Protein AF-A0A6J8DDU9-F1 (afdb_monomer)

Secondary structure (DSSP, 8-state):
---SSHHHHTTTT------HHHHHHHHHHHHHHHHTTT---------------------PPPTT--HHHHHHHHHHHHHHHHHHHH----HHHHHHHHHHHHHHHHHHHHHHHHHHHHHHHHHHHHHHHSHHHHHHHHH-------SS-HHHHHHHHHHHHHHHHHHHTT--S--------------TT-TTTTTSGGG--

Structure (mmCIF, N/CA/C/O backbone):
data_AF-A0A6J8DDU9-F1
#
_entry.id   AF-A0A6J8DDU9-F1
#
loop_
_atom_site.group_PDB
_atom_site.id
_atom_site.type_symbol
_atom_site.label_atom_id
_atom_site.label_alt_id
_atom_site.label_comp_id
_atom_site.label_asym_id
_atom_site.label_entity_id
_atom_site.label_seq_id
_atom_site.pdbx_PDB_ins_code
_atom_site.Cartn_x
_atom_site.Cartn_y
_atom_site.Cartn_z
_atom_site.occupancy
_atom_site.B_iso_or_equiv
_atom_site.auth_seq_id
_atom_site.auth_comp_id
_atom_site.auth_asym_id
_atom_site.auth_atom_id
_atom_site.pdbx_PDB_model_num
ATOM 1 N N . MET A 1 1 ? 31.553 -51.179 -54.139 1.00 45.41 1 MET A N 1
ATOM 2 C CA . MET A 1 1 ? 31.275 -50.217 -53.051 1.00 45.41 1 MET A CA 1
ATOM 3 C C . MET A 1 1 ? 31.971 -48.891 -53.343 1.00 45.41 1 MET A C 1
ATOM 5 O O . MET A 1 1 ? 32.923 -48.540 -52.671 1.00 45.41 1 MET A O 1
ATOM 9 N N . SER A 1 2 ? 31.485 -48.168 -54.345 1.00 45.25 2 SER A N 1
ATOM 10 C CA . SER A 1 2 ? 31.812 -46.767 -54.640 1.00 45.25 2 SER A CA 1
ATOM 11 C C . SER A 1 2 ? 30.601 -46.248 -55.397 1.00 45.25 2 SER A C 1
ATOM 13 O O . SER A 1 2 ? 30.147 -46.997 -56.255 1.00 45.25 2 SER A O 1
ATOM 15 N N . ASN A 1 3 ? 30.026 -45.108 -54.991 1.00 47.09 3 ASN A N 1
ATOM 16 C CA . ASN A 1 3 ? 29.097 -44.251 -55.770 1.00 47.09 3 ASN A CA 1
ATOM 17 C C . ASN A 1 3 ? 28.358 -43.192 -54.914 1.00 47.09 3 ASN A C 1
ATOM 19 O O . ASN A 1 3 ? 27.433 -42.562 -55.409 1.00 47.09 3 ASN A O 1
ATOM 23 N N . ASN A 1 4 ? 28.724 -42.962 -53.644 1.00 51.84 4 ASN A N 1
ATOM 24 C CA . ASN A 1 4 ? 28.001 -41.998 -52.791 1.00 51.84 4 ASN A CA 1
ATOM 25 C C . ASN A 1 4 ? 28.747 -40.688 -52.484 1.00 51.84 4 ASN A C 1
ATOM 27 O O . ASN A 1 4 ? 28.194 -39.844 -51.790 1.00 51.84 4 ASN A O 1
ATOM 31 N N . ILE A 1 5 ? 29.974 -40.498 -52.981 1.00 49.53 5 ILE A N 1
ATOM 32 C CA . ILE A 1 5 ? 30.755 -39.274 -52.712 1.00 49.53 5 ILE A CA 1
ATOM 33 C C . ILE A 1 5 ? 30.666 -38.286 -53.884 1.00 49.53 5 ILE A C 1
ATOM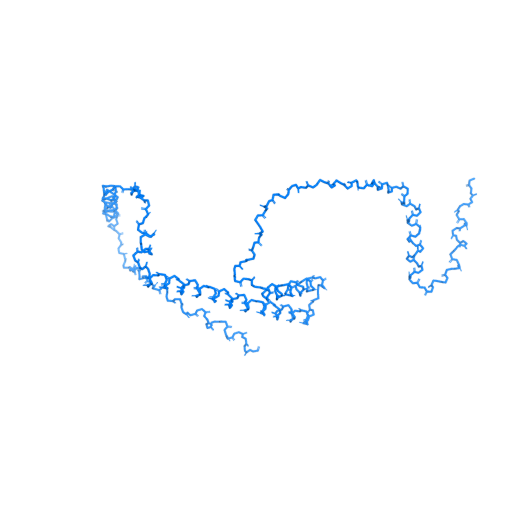 35 O O . ILE A 1 5 ? 30.536 -37.086 -53.661 1.00 49.53 5 ILE A O 1
ATOM 39 N N . ASP A 1 6 ? 30.601 -38.774 -55.124 1.00 48.19 6 ASP A N 1
ATOM 40 C CA . ASP A 1 6 ? 30.579 -37.904 -56.312 1.00 48.19 6 ASP A CA 1
ATOM 41 C C . ASP A 1 6 ? 29.258 -37.128 -56.472 1.00 48.19 6 ASP A C 1
ATOM 43 O O . ASP A 1 6 ? 29.209 -36.092 -57.132 1.00 48.19 6 ASP A O 1
ATOM 47 N N . ASN A 1 7 ? 28.196 -37.567 -55.790 1.00 50.25 7 ASN A N 1
ATOM 48 C CA . ASN A 1 7 ? 26.884 -36.921 -55.828 1.00 50.25 7 ASN A CA 1
ATOM 49 C C . ASN A 1 7 ? 26.761 -35.714 -54.871 1.00 50.25 7 ASN A C 1
ATOM 51 O O . ASN A 1 7 ? 25.815 -34.939 -54.979 1.00 50.25 7 ASN A O 1
ATOM 55 N N . LEU A 1 8 ? 27.710 -35.529 -53.940 1.00 46.34 8 LEU A N 1
ATOM 56 C CA . LEU A 1 8 ? 27.729 -34.372 -53.031 1.00 46.34 8 LEU A CA 1
ATOM 57 C C . LEU A 1 8 ? 28.394 -33.144 -53.665 1.00 46.34 8 LEU A C 1
ATOM 59 O O . LEU A 1 8 ? 27.959 -32.021 -53.422 1.00 46.34 8 LEU A O 1
ATOM 63 N N . ASN A 1 9 ? 29.395 -33.346 -54.524 1.00 48.41 9 ASN A N 1
ATOM 64 C CA . ASN A 1 9 ? 30.070 -32.241 -55.208 1.00 48.41 9 ASN A CA 1
ATOM 65 C C . ASN A 1 9 ? 29.249 -31.691 -56.387 1.00 48.41 9 ASN A C 1
ATOM 67 O O . ASN A 1 9 ? 29.315 -30.499 -56.662 1.00 48.41 9 ASN A O 1
ATOM 71 N N . SER A 1 10 ? 28.407 -32.516 -57.025 1.00 46.91 10 SER A N 1
ATOM 72 C CA . SER A 1 10 ? 27.543 -32.085 -58.139 1.00 46.91 10 SER A CA 1
ATOM 73 C C . SER A 1 10 ? 26.341 -31.225 -57.715 1.00 46.91 10 SER A C 1
ATOM 75 O O . SER A 1 10 ? 25.711 -30.605 -58.570 1.00 46.91 10 SER A O 1
ATOM 77 N N . LEU A 1 11 ? 25.995 -31.186 -56.425 1.00 48.66 11 LEU A N 1
ATOM 78 C CA . LEU A 1 11 ? 24.869 -30.400 -55.899 1.00 48.66 11 LEU A CA 1
ATOM 79 C C . LEU A 1 11 ? 25.290 -29.027 -55.357 1.00 48.66 11 LEU A C 1
ATOM 81 O O . LEU A 1 11 ? 24.431 -28.208 -55.036 1.00 48.66 11 LEU A O 1
ATOM 85 N N . ASN A 1 12 ? 26.597 -28.765 -55.276 1.00 49.22 12 ASN A N 1
ATOM 86 C CA . ASN A 1 12 ? 27.133 -27.549 -54.670 1.00 49.22 12 ASN A CA 1
ATOM 87 C C . ASN A 1 12 ? 27.273 -26.372 -55.658 1.00 49.22 12 ASN A C 1
ATOM 89 O O . ASN A 1 12 ? 27.560 -25.259 -55.234 1.00 49.22 12 ASN A O 1
ATOM 93 N N . GLU A 1 13 ? 27.046 -26.583 -56.961 1.00 51.66 13 GLU A N 1
ATOM 94 C CA . GLU A 1 13 ? 27.213 -25.531 -57.983 1.00 51.66 13 GLU A CA 1
ATOM 95 C C . GLU A 1 13 ? 25.919 -24.821 -58.419 1.00 51.66 13 GLU A C 1
ATOM 97 O O . GLU A 1 13 ? 25.984 -23.922 -59.248 1.00 51.66 13 GLU A O 1
ATOM 102 N N . ASN A 1 14 ? 24.743 -25.138 -57.860 1.00 54.28 14 ASN A N 1
ATOM 103 C CA . ASN A 1 14 ? 23.475 -24.529 -58.312 1.00 54.28 14 ASN A CA 1
ATOM 104 C C . ASN A 1 14 ? 22.565 -23.994 -57.200 1.00 54.28 14 ASN A C 1
ATOM 106 O O . ASN A 1 14 ? 21.343 -23.970 -57.347 1.00 54.28 14 ASN A O 1
ATOM 110 N N . LEU A 1 15 ? 23.128 -23.524 -56.089 1.00 49.72 15 LEU A N 1
ATOM 111 C CA . LEU A 1 15 ? 22.332 -22.894 -55.037 1.00 49.72 15 LEU A CA 1
ATOM 112 C C . LEU A 1 15 ? 22.522 -21.376 -55.034 1.00 49.72 15 LEU A C 1
ATOM 114 O O . LEU A 1 15 ? 23.246 -20.809 -54.219 1.00 49.72 15 LEU A O 1
ATOM 118 N N . ASN A 1 16 ? 21.820 -20.716 -55.958 1.00 56.22 16 ASN A N 1
ATOM 119 C CA . ASN A 1 16 ? 21.529 -19.291 -55.850 1.00 56.22 16 ASN A CA 1
ATOM 120 C C . ASN A 1 16 ? 20.503 -19.097 -54.715 1.00 56.22 16 ASN A C 1
ATOM 122 O O . ASN A 1 16 ? 19.294 -19.191 -54.925 1.00 56.22 16 ASN A O 1
ATOM 126 N N . PHE A 1 17 ? 20.981 -18.927 -53.481 1.00 53.12 17 PHE A N 1
ATOM 127 C CA . PHE A 1 17 ? 20.126 -18.714 -52.312 1.00 53.12 17 PHE A CA 1
ATOM 128 C C . PHE A 1 17 ? 19.732 -17.239 -52.196 1.00 53.12 17 PHE A C 1
ATOM 130 O O . PHE A 1 17 ? 20.419 -16.445 -51.561 1.00 53.12 17 PHE A O 1
ATOM 137 N N . GLU A 1 18 ? 18.593 -16.876 -52.782 1.00 58.91 18 GLU A N 1
ATOM 138 C CA . GLU A 1 18 ? 18.078 -15.498 -52.749 1.00 58.91 18 GLU A CA 1
ATOM 139 C C . GLU A 1 18 ? 17.294 -15.130 -51.472 1.00 58.91 18 GLU A C 1
ATOM 141 O O . GLU A 1 18 ? 16.867 -13.987 -51.333 1.00 58.91 18 GLU A O 1
ATOM 146 N N . SER A 1 19 ? 17.115 -16.031 -50.494 1.00 65.69 19 SER A N 1
ATOM 147 C CA . SER A 1 19 ? 16.548 -15.648 -49.188 1.00 65.69 19 SER A CA 1
ATOM 148 C C . SER A 1 19 ? 16.845 -16.647 -48.065 1.00 65.69 19 SER A C 1
ATOM 150 O O . SER A 1 19 ? 16.747 -17.864 -48.250 1.00 65.69 19 SER A O 1
ATOM 152 N N . GLN A 1 20 ? 17.124 -16.109 -46.871 1.00 63.44 20 GLN A N 1
ATOM 153 C CA . GLN A 1 20 ? 17.285 -16.829 -45.601 1.00 63.44 20 GLN A CA 1
ATOM 154 C C . GLN A 1 20 ? 16.088 -17.751 -45.294 1.00 63.44 20 GLN A C 1
ATOM 156 O O . GLN A 1 20 ? 16.271 -18.856 -44.788 1.00 63.44 20 GLN A O 1
ATOM 161 N N . ASP A 1 21 ? 14.877 -17.352 -45.694 1.00 68.94 21 ASP A N 1
ATOM 162 C CA . ASP A 1 21 ? 13.652 -18.138 -45.490 1.00 68.94 21 ASP A CA 1
ATOM 163 C C . ASP A 1 21 ? 13.675 -19.472 -46.256 1.00 68.94 21 ASP A C 1
ATOM 165 O O . ASP A 1 21 ? 13.084 -20.468 -45.829 1.00 68.94 21 ASP A O 1
ATOM 169 N N . CYS A 1 22 ? 14.373 -19.515 -47.395 1.00 65.00 22 CYS A N 1
ATOM 170 C CA . CYS A 1 22 ? 14.495 -20.724 -48.201 1.00 65.00 22 CYS A CA 1
ATOM 171 C C . CYS A 1 22 ? 15.483 -21.717 -47.569 1.00 65.00 22 CYS A C 1
ATOM 173 O O . CYS A 1 22 ? 15.254 -22.931 -47.603 1.00 65.00 22 CYS A O 1
ATOM 175 N N . LEU A 1 23 ? 16.546 -21.207 -46.936 1.00 70.81 23 LEU A N 1
ATOM 176 C CA . LEU A 1 23 ? 17.486 -22.010 -46.152 1.00 70.81 23 LEU A CA 1
ATOM 177 C C . LEU A 1 23 ? 16.802 -22.606 -44.920 1.00 70.81 23 LEU A C 1
ATOM 179 O O . LEU A 1 23 ? 16.881 -23.815 -44.709 1.00 70.81 23 LEU A O 1
ATOM 183 N N . ASP A 1 24 ? 16.059 -21.797 -44.165 1.00 72.00 24 ASP A N 1
ATOM 184 C CA . ASP A 1 24 ? 15.372 -22.248 -42.951 1.00 72.00 24 ASP A CA 1
ATOM 185 C C . ASP A 1 24 ? 14.329 -23.331 -43.252 1.00 72.00 24 ASP A C 1
ATOM 187 O O . ASP A 1 24 ? 14.221 -24.325 -42.525 1.00 72.00 24 ASP A O 1
ATOM 191 N N . LYS A 1 25 ? 13.606 -23.199 -44.370 1.00 75.12 25 LYS A N 1
ATOM 192 C CA . LYS A 1 25 ? 12.640 -24.207 -44.816 1.00 75.12 25 LYS A CA 1
ATOM 193 C C . LYS A 1 25 ? 13.316 -25.523 -45.206 1.00 75.12 25 LYS A C 1
ATOM 195 O O . LYS A 1 25 ? 12.880 -26.586 -44.767 1.00 75.12 25 LYS A O 1
ATOM 200 N N . THR A 1 26 ? 14.416 -25.452 -45.951 1.00 73.62 26 THR A N 1
ATOM 201 C CA . THR A 1 26 ? 15.166 -26.638 -46.397 1.00 73.62 26 THR A CA 1
ATOM 202 C C . THR A 1 26 ? 15.799 -27.374 -45.213 1.00 73.62 26 THR A C 1
ATOM 204 O O . THR A 1 26 ? 15.715 -28.598 -45.109 1.00 73.62 26 THR A O 1
ATOM 207 N N . VAL A 1 27 ? 16.371 -26.630 -44.262 1.00 76.00 27 VAL A N 1
ATOM 208 C CA . VAL A 1 27 ? 16.935 -27.189 -43.027 1.00 76.00 27 VAL A CA 1
ATOM 209 C C . VAL A 1 27 ? 15.835 -27.807 -42.157 1.00 76.00 27 VAL A C 1
ATOM 211 O O . VAL A 1 27 ? 16.027 -28.893 -41.610 1.00 76.00 27 VAL A O 1
ATOM 214 N N . SER A 1 28 ? 14.663 -27.173 -42.058 1.00 75.62 28 SER A N 1
ATOM 215 C CA . SER A 1 28 ? 13.526 -27.705 -41.297 1.00 75.62 28 SER A CA 1
ATOM 216 C C . SER A 1 28 ? 12.979 -29.007 -41.890 1.00 75.62 28 SER A C 1
ATOM 218 O O . SER A 1 28 ? 12.708 -29.957 -41.153 1.00 75.62 28 SER A O 1
ATOM 220 N N . GLU A 1 29 ? 12.862 -29.093 -43.216 1.00 76.38 29 GLU A N 1
ATOM 221 C CA . GLU A 1 29 ? 12.412 -30.302 -43.914 1.00 76.38 29 GLU A CA 1
ATOM 222 C C . GLU A 1 29 ? 13.428 -31.448 -43.778 1.00 76.38 29 GLU A C 1
ATOM 224 O O . GLU A 1 29 ? 13.042 -32.579 -43.470 1.00 76.38 29 GLU A O 1
ATOM 229 N N . PHE A 1 30 ? 14.726 -31.150 -43.888 1.00 76.75 30 PHE A N 1
ATOM 230 C CA . PHE A 1 30 ? 15.802 -32.122 -43.680 1.00 76.75 30 PHE A CA 1
ATOM 231 C C . PHE A 1 30 ? 15.827 -32.665 -42.245 1.00 76.75 30 PHE A C 1
ATOM 233 O O . PHE A 1 30 ? 15.862 -33.880 -42.026 1.00 76.75 30 PHE A O 1
ATOM 240 N N . LEU A 1 31 ? 15.743 -31.778 -41.249 1.00 74.75 31 LEU A N 1
ATOM 241 C CA . LEU A 1 31 ? 15.705 -32.176 -39.843 1.00 74.75 31 LEU A CA 1
ATOM 242 C C . LEU A 1 31 ? 14.432 -32.959 -39.513 1.00 74.75 31 LEU A C 1
ATOM 244 O O . LEU A 1 31 ? 14.510 -33.948 -38.791 1.00 74.75 31 LEU A O 1
ATOM 248 N N . ASN A 1 32 ? 13.275 -32.599 -40.073 1.00 74.81 32 ASN A N 1
ATOM 249 C CA . ASN A 1 32 ? 12.054 -33.383 -39.889 1.00 74.81 32 ASN A CA 1
ATOM 250 C C . ASN A 1 32 ? 12.167 -34.777 -40.516 1.00 74.81 32 ASN A C 1
ATOM 252 O O . ASN A 1 32 ? 11.757 -35.747 -39.885 1.00 74.81 32 ASN A O 1
ATOM 256 N N . GLY A 1 33 ? 12.769 -34.914 -41.700 1.00 72.50 33 GLY A N 1
ATOM 257 C CA . GLY A 1 33 ? 12.985 -36.219 -42.332 1.00 72.50 33 GLY A CA 1
ATOM 258 C C . GLY A 1 33 ? 13.895 -37.146 -41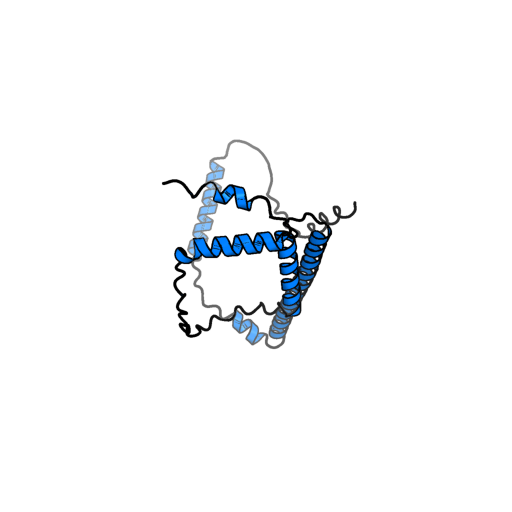.518 1.00 72.50 33 GLY A C 1
ATOM 259 O O . GLY A 1 33 ? 13.627 -38.342 -41.410 1.00 72.50 33 GLY A O 1
ATOM 260 N N . ILE A 1 34 ? 14.939 -36.590 -40.894 1.00 71.38 34 ILE A N 1
ATOM 261 C CA . ILE A 1 34 ? 15.922 -37.366 -40.124 1.00 71.38 34 ILE A CA 1
ATOM 262 C C . ILE A 1 34 ? 15.456 -37.623 -38.695 1.00 71.38 34 ILE A C 1
ATOM 264 O O . ILE A 1 34 ? 15.661 -38.715 -38.175 1.00 71.38 34 ILE A O 1
ATOM 268 N N . VAL A 1 35 ? 14.849 -36.635 -38.039 1.00 67.62 35 VAL A N 1
ATOM 269 C CA . VAL A 1 35 ? 14.606 -36.652 -36.589 1.00 67.62 35 VAL A CA 1
ATOM 270 C C . VAL A 1 35 ? 13.206 -37.179 -36.242 1.00 67.62 35 VAL A C 1
ATOM 272 O O . VAL A 1 35 ? 13.031 -37.787 -35.183 1.00 67.62 35 VAL A O 1
ATOM 275 N N . SER A 1 36 ? 12.220 -37.035 -37.138 1.00 65.88 36 SER A N 1
ATOM 276 C CA . SER A 1 36 ? 10.836 -37.503 -36.924 1.00 65.88 36 SER A CA 1
ATOM 277 C C . SER A 1 36 ? 10.717 -38.991 -36.536 1.00 65.88 36 SER A C 1
ATOM 279 O O . SER A 1 36 ? 9.988 -39.292 -35.587 1.00 65.88 36 SER A O 1
ATOM 281 N N . PRO A 1 37 ? 11.477 -39.938 -37.131 1.00 66.50 37 PRO A N 1
ATOM 282 C CA . PRO A 1 37 ? 11.416 -41.351 -36.738 1.00 66.50 37 PRO A CA 1
ATOM 283 C C . PRO A 1 37 ? 11.899 -41.629 -35.304 1.00 66.50 37 PRO A C 1
ATOM 285 O O . PRO A 1 37 ? 11.486 -42.618 -34.690 1.00 66.50 37 PRO A O 1
ATOM 288 N N . TYR A 1 38 ? 12.762 -40.765 -34.758 1.00 63.59 38 TYR A N 1
ATOM 289 C CA . TYR A 1 38 ? 13.365 -40.921 -33.428 1.00 63.59 38 TYR A CA 1
ATOM 290 C C . TYR A 1 38 ? 12.591 -40.175 -32.334 1.00 63.59 38 TYR A C 1
ATOM 292 O O . TYR A 1 38 ? 12.688 -40.521 -31.155 1.00 63.59 38 TYR A O 1
ATOM 300 N N . LEU A 1 39 ? 11.753 -39.204 -32.706 1.00 60.19 39 LEU A N 1
ATOM 301 C CA . LEU A 1 39 ? 10.854 -38.499 -31.798 1.00 60.19 39 LEU A CA 1
ATOM 302 C C . LEU A 1 39 ? 9.490 -39.197 -31.738 1.00 60.19 39 LEU A C 1
ATOM 304 O O . LEU A 1 39 ? 8.474 -38.671 -32.186 1.00 60.19 39 LEU A O 1
ATOM 308 N N . LYS A 1 40 ? 9.430 -40.376 -31.106 1.00 61.28 40 LYS A N 1
ATOM 309 C CA . LYS A 1 40 ? 8.149 -40.955 -30.662 1.00 61.28 40 LYS A CA 1
ATOM 310 C C . LYS A 1 40 ? 7.573 -40.111 -29.521 1.00 61.28 40 LYS A C 1
ATOM 312 O O . LYS A 1 40 ? 7.638 -40.491 -28.350 1.00 61.28 40 LYS A O 1
ATOM 317 N N . VAL A 1 41 ? 6.995 -38.957 -29.847 1.00 62.28 41 VAL A N 1
ATOM 318 C CA . VAL A 1 41 ? 6.193 -38.179 -28.902 1.00 62.28 41 VAL A CA 1
ATOM 319 C C . VAL A 1 41 ? 4.930 -38.987 -28.626 1.00 62.28 41 VAL A C 1
ATOM 321 O O . VAL A 1 41 ? 4.014 -39.044 -29.444 1.00 62.28 41 VAL A O 1
ATOM 324 N N . LYS A 1 42 ? 4.882 -39.668 -27.477 1.00 58.81 42 LYS A N 1
ATOM 325 C CA . LYS A 1 42 ? 3.652 -40.328 -27.030 1.00 58.81 42 LYS A CA 1
ATOM 326 C C . LYS A 1 42 ? 2.566 -39.254 -26.883 1.00 58.81 42 LYS A C 1
ATOM 328 O O . LYS A 1 42 ? 2.818 -38.259 -26.195 1.00 58.81 42 LYS A O 1
ATOM 333 N N . PRO A 1 43 ? 1.373 -39.426 -27.478 1.00 57.06 43 PRO A N 1
ATOM 334 C CA . PRO A 1 43 ? 0.290 -38.475 -27.293 1.00 57.06 43 PRO A CA 1
ATOM 335 C C . PRO A 1 43 ? -0.039 -38.390 -25.801 1.00 57.06 43 PRO A C 1
ATOM 337 O O . PRO A 1 43 ? -0.295 -39.393 -25.130 1.00 57.06 43 PRO A O 1
ATOM 340 N N . LYS A 1 44 ? 0.036 -37.174 -25.263 1.00 53.47 44 LYS A N 1
ATOM 341 C CA . LYS A 1 44 ? -0.241 -36.885 -23.859 1.00 53.47 44 LYS A CA 1
ATOM 342 C C . LYS A 1 44 ? -1.739 -37.075 -23.640 1.00 53.47 44 LYS A C 1
ATOM 344 O O . LYS A 1 44 ? -2.531 -36.209 -23.996 1.00 53.47 44 LYS A O 1
ATOM 349 N N . VAL A 1 45 ? -2.126 -38.223 -23.089 1.00 49.78 45 VAL A N 1
ATOM 350 C CA . VAL A 1 45 ? -3.519 -38.502 -22.726 1.00 49.78 45 VAL A CA 1
ATOM 351 C C . VAL A 1 45 ? -3.962 -37.422 -21.740 1.00 49.78 45 VAL A C 1
ATOM 353 O O . VAL A 1 45 ? -3.404 -37.293 -20.649 1.00 49.78 45 VAL A O 1
ATOM 356 N N . SER A 1 46 ? -4.926 -36.596 -22.136 1.00 52.19 46 SER A N 1
ATOM 357 C CA . SER A 1 46 ? -5.481 -35.551 -21.286 1.00 52.19 46 SER A CA 1
ATOM 358 C C . SER A 1 46 ? -6.253 -36.196 -20.136 1.00 52.19 46 SER A C 1
ATOM 360 O O . SER A 1 46 ? -7.430 -36.526 -20.269 1.00 52.19 46 SER A O 1
ATOM 362 N N . THR A 1 47 ? -5.619 -36.372 -18.978 1.00 48.50 47 THR A N 1
ATOM 363 C CA . THR A 1 47 ? -6.342 -36.653 -17.735 1.00 48.50 47 THR A CA 1
ATOM 364 C C . THR A 1 47 ? -7.088 -35.397 -17.299 1.00 48.50 47 THR A C 1
ATOM 366 O O . THR A 1 47 ? -6.632 -34.650 -16.434 1.00 48.50 47 THR A O 1
ATOM 369 N N . SER A 1 48 ? -8.266 -35.182 -17.884 1.00 50.19 48 SER A N 1
ATOM 370 C CA . SER A 1 48 ? -9.322 -34.367 -17.290 1.00 50.19 48 SER A CA 1
ATOM 371 C C . SER A 1 48 ? -9.855 -35.109 -16.064 1.00 50.19 48 SER A C 1
ATOM 373 O O . SER A 1 48 ? -10.903 -35.747 -16.080 1.00 50.19 48 SER A O 1
ATOM 375 N N . ARG A 1 49 ? -9.087 -35.084 -14.972 1.00 49.66 49 ARG A N 1
ATOM 376 C CA . ARG A 1 49 ? -9.673 -35.279 -13.650 1.00 49.66 49 ARG A CA 1
ATOM 377 C C . ARG A 1 49 ? -10.233 -33.922 -13.269 1.00 49.66 49 ARG A C 1
ATOM 379 O O . ARG A 1 49 ? -9.463 -33.030 -12.915 1.00 49.66 49 ARG A O 1
ATOM 386 N N . ARG A 1 50 ? -11.558 -33.768 -13.372 1.00 53.25 50 ARG A N 1
ATOM 387 C CA . ARG A 1 50 ? -12.291 -32.701 -12.683 1.00 53.25 50 ARG A CA 1
ATOM 388 C C . ARG A 1 50 ? -11.907 -32.806 -11.211 1.00 53.25 50 ARG A C 1
ATOM 390 O O . ARG A 1 50 ? -12.416 -33.662 -10.491 1.00 53.25 50 ARG A O 1
ATOM 397 N N . LYS A 1 51 ? -10.928 -32.006 -10.784 1.00 52.56 51 LYS A N 1
ATOM 398 C CA . LYS A 1 51 ? -10.705 -31.760 -9.367 1.00 52.56 51 LYS A CA 1
ATOM 399 C C . LYS A 1 51 ? -12.016 -31.147 -8.913 1.00 52.56 51 LYS A C 1
ATOM 401 O O . LYS A 1 51 ? -12.370 -30.084 -9.403 1.00 52.56 51 LYS A O 1
ATOM 406 N N . GLN A 1 52 ? -12.761 -31.863 -8.075 1.00 50.12 52 GLN A N 1
ATOM 407 C CA . GLN A 1 52 ? -13.815 -31.231 -7.301 1.00 50.12 52 GLN A CA 1
ATOM 408 C C . GLN A 1 52 ? -13.203 -29.966 -6.718 1.00 50.12 52 GLN A C 1
ATOM 410 O O . GLN A 1 52 ? -12.126 -30.039 -6.111 1.00 50.12 52 GLN A O 1
ATOM 415 N N . ASP A 1 53 ? -13.836 -28.835 -7.008 1.00 44.16 53 ASP A N 1
ATOM 416 C CA . ASP A 1 53 ? -13.461 -27.543 -6.475 1.00 44.16 53 ASP A CA 1
ATOM 417 C C . ASP A 1 53 ? -13.440 -27.681 -4.956 1.00 44.16 53 ASP A C 1
ATOM 419 O O . ASP A 1 53 ? -14.452 -27.579 -4.265 1.00 44.16 53 ASP A O 1
ATOM 423 N N . ARG A 1 54 ? -12.251 -27.929 -4.400 1.00 49.59 54 ARG A N 1
ATOM 424 C CA . ARG A 1 54 ? -11.960 -27.384 -3.088 1.00 49.59 54 ARG A CA 1
ATOM 425 C C . ARG A 1 54 ? -12.217 -25.906 -3.298 1.00 49.59 54 ARG A C 1
ATOM 427 O O . ARG A 1 54 ? -11.545 -25.306 -4.135 1.00 49.59 54 ARG A O 1
ATOM 434 N N . ILE A 1 55 ? -13.211 -25.361 -2.605 1.00 51.31 55 ILE A N 1
ATOM 435 C CA . ILE A 1 55 ? -13.358 -23.922 -2.433 1.00 51.31 55 ILE A CA 1
ATOM 436 C C . ILE A 1 55 ? -12.064 -23.497 -1.739 1.00 51.31 55 ILE A C 1
ATOM 438 O O . ILE A 1 55 ? -11.947 -23.503 -0.518 1.00 51.31 55 ILE A O 1
ATOM 442 N N . ILE A 1 56 ? -11.026 -23.273 -2.541 1.00 48.84 56 ILE A N 1
ATOM 443 C CA . ILE A 1 56 ? -9.869 -22.493 -2.163 1.00 48.84 56 ILE A CA 1
ATOM 444 C C . ILE A 1 56 ? -10.518 -21.141 -1.912 1.00 48.84 56 ILE A C 1
ATOM 446 O O . ILE A 1 56 ? -11.110 -20.616 -2.859 1.00 48.84 56 ILE A O 1
ATOM 450 N N . PRO A 1 57 ? -10.510 -20.617 -0.671 1.00 44.94 57 PRO A N 1
ATOM 451 C CA . PRO A 1 57 ? -10.942 -19.253 -0.442 1.00 44.94 57 PRO A CA 1
ATOM 452 C C . PRO A 1 57 ? -10.195 -18.443 -1.482 1.00 44.94 57 PRO A C 1
ATOM 454 O O . PRO A 1 57 ? -8.959 -18.508 -1.531 1.00 44.94 57 PRO A O 1
ATOM 457 N N . THR A 1 58 ? -10.938 -17.817 -2.393 1.00 50.19 58 THR A N 1
ATOM 458 C CA . THR A 1 58 ? -10.370 -16.895 -3.359 1.00 50.19 58 THR A CA 1
ATOM 459 C C . THR A 1 58 ? -9.369 -16.069 -2.578 1.00 50.19 58 THR A C 1
ATOM 461 O O . THR A 1 58 ? -9.661 -15.637 -1.461 1.00 50.19 58 THR A O 1
ATOM 464 N N . ILE A 1 59 ? -8.148 -15.950 -3.097 1.00 63.25 59 ILE A N 1
ATOM 465 C CA . ILE A 1 59 ? -7.206 -14.952 -2.609 1.00 63.25 59 ILE A CA 1
ATOM 466 C C . ILE A 1 59 ? -7.910 -13.632 -2.910 1.00 63.25 59 ILE A C 1
ATOM 468 O O . ILE A 1 59 ? -7.769 -13.074 -3.99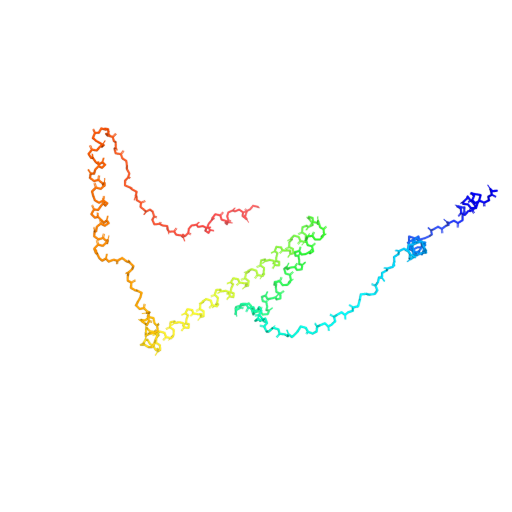4 1.00 63.25 59 ILE A O 1
ATOM 472 N N . GLU A 1 60 ? -8.822 -13.243 -2.025 1.00 77.19 60 GLU A N 1
ATOM 473 C CA . GLU A 1 60 ? -9.596 -12.038 -2.160 1.00 77.19 60 GLU A CA 1
ATOM 474 C C . GLU A 1 60 ? -8.569 -10.937 -2.024 1.00 77.19 60 GLU A C 1
ATOM 476 O O . GLU A 1 60 ? -7.785 -10.881 -1.064 1.00 77.19 60 GLU A O 1
ATOM 481 N N . ASP A 1 61 ? -8.505 -10.121 -3.071 1.00 78.38 61 ASP A N 1
ATOM 482 C CA . ASP A 1 61 ? -7.687 -8.931 -3.056 1.00 78.38 61 ASP A CA 1
ATOM 483 C C . ASP A 1 61 ? -8.008 -8.157 -1.772 1.00 78.38 61 ASP A C 1
ATOM 485 O O . ASP A 1 61 ? -9.139 -8.149 -1.275 1.00 78.38 61 ASP A O 1
ATOM 489 N N . LYS A 1 62 ? -6.983 -7.535 -1.183 1.00 87.12 62 LYS A N 1
ATOM 490 C CA . LYS A 1 62 ? -7.171 -6.790 0.065 1.00 87.12 62 LYS A CA 1
ATOM 491 C C . LYS A 1 62 ? -8.320 -5.786 -0.120 1.00 87.12 62 LYS A C 1
ATOM 493 O O . LYS A 1 62 ? -8.413 -5.208 -1.197 1.00 87.12 62 LYS A O 1
ATOM 498 N N . PRO A 1 63 ? -9.118 -5.472 0.915 1.00 87.25 63 PRO A N 1
ATOM 499 C CA . PRO A 1 63 ? -10.316 -4.634 0.759 1.00 87.25 63 PRO A CA 1
ATOM 500 C C . PRO A 1 63 ? -10.062 -3.241 0.155 1.00 87.25 63 PRO A C 1
ATOM 502 O O . PRO A 1 63 ? -10.958 -2.614 -0.395 1.00 87.25 63 PRO A O 1
ATOM 505 N N . TRP A 1 64 ? -8.830 -2.740 0.264 1.00 90.06 64 TRP A N 1
ATOM 506 C CA . TRP A 1 64 ? -8.391 -1.464 -0.302 1.00 90.06 64 TRP A CA 1
ATOM 507 C C . TRP A 1 64 ? -7.783 -1.578 -1.709 1.00 90.06 64 TRP A C 1
ATOM 509 O O . TRP A 1 64 ? -7.457 -0.562 -2.319 1.00 90.06 64 TRP A O 1
ATOM 519 N N . PHE A 1 65 ? -7.585 -2.788 -2.228 1.00 92.88 65 PHE A N 1
ATOM 520 C CA . PHE A 1 65 ? -6.953 -3.065 -3.515 1.00 92.88 65 PHE A CA 1
ATOM 521 C C . PHE A 1 65 ? -8.008 -3.129 -4.624 1.00 92.88 65 PHE A C 1
ATOM 523 O O . PHE A 1 65 ? -8.445 -4.192 -5.049 1.00 92.88 65 PHE A O 1
ATOM 530 N N . ASN A 1 66 ? -8.439 -1.951 -5.067 1.00 92.19 66 ASN A N 1
ATOM 531 C CA . ASN A 1 66 ? -9.465 -1.807 -6.096 1.00 92.19 66 ASN A CA 1
ATOM 532 C C . ASN A 1 66 ? -8.951 -2.101 -7.522 1.00 92.19 66 ASN A C 1
ATOM 534 O O . ASN A 1 66 ? -7.746 -2.228 -7.765 1.00 92.19 66 ASN A O 1
ATOM 538 N N . ASP A 1 67 ? -9.876 -2.140 -8.484 1.00 93.50 67 ASP A N 1
ATOM 539 C CA . ASP A 1 67 ? -9.579 -2.434 -9.893 1.00 93.50 67 ASP A CA 1
ATOM 540 C C . ASP A 1 67 ? -8.560 -1.475 -10.515 1.00 93.50 67 ASP A C 1
ATOM 542 O O . ASP A 1 67 ? -7.706 -1.889 -11.299 1.00 93.50 67 ASP A O 1
ATOM 546 N N . GLU A 1 68 ? -8.583 -0.200 -10.127 1.00 94.50 68 GLU A N 1
ATOM 547 C CA . GLU A 1 68 ? -7.613 0.790 -10.599 1.00 94.50 68 GLU A CA 1
ATOM 548 C C . GLU A 1 68 ? -6.199 0.494 -10.066 1.00 94.50 68 GLU A C 1
ATOM 550 O O . GLU A 1 68 ? -5.218 0.563 -10.813 1.00 94.50 68 GLU A O 1
ATOM 555 N N . CYS A 1 69 ? -6.070 0.083 -8.799 1.00 94.12 69 CYS A N 1
ATOM 556 C CA . CYS A 1 69 ? -4.800 -0.366 -8.227 1.00 94.12 69 CYS A CA 1
ATOM 557 C C . CYS A 1 69 ? -4.290 -1.625 -8.937 1.00 94.12 69 CYS A C 1
ATOM 559 O O . CYS A 1 69 ? -3.117 -1.697 -9.314 1.00 94.12 69 CYS A O 1
ATOM 561 N N . LYS A 1 70 ? -5.192 -2.570 -9.224 1.00 94.12 70 LYS A N 1
ATOM 562 C CA . LYS A 1 70 ? -4.907 -3.793 -9.982 1.00 94.12 70 LYS A CA 1
ATOM 563 C C . LYS A 1 70 ? -4.448 -3.493 -11.407 1.00 94.12 70 LYS A C 1
ATOM 565 O O . LYS A 1 70 ? -3.475 -4.085 -11.879 1.00 94.12 70 LYS A O 1
ATOM 570 N N . ARG A 1 71 ? -5.092 -2.542 -12.089 1.00 96.25 71 ARG A N 1
ATOM 571 C CA . ARG A 1 71 ? -4.717 -2.083 -13.433 1.00 96.25 71 ARG A CA 1
ATOM 572 C C . ARG A 1 71 ? -3.309 -1.488 -13.445 1.00 96.25 71 ARG A C 1
ATOM 574 O O . ARG A 1 71 ? -2.487 -1.887 -14.270 1.00 96.25 71 ARG A O 1
ATOM 581 N N . ARG A 1 72 ? -2.997 -0.586 -12.505 1.00 95.81 72 ARG A N 1
ATOM 582 C CA . ARG A 1 72 ? -1.655 0.016 -12.387 1.00 95.81 72 ARG A CA 1
ATOM 583 C C . ARG A 1 72 ? -0.588 -1.004 -12.007 1.00 95.81 72 ARG A C 1
ATOM 585 O O . ARG A 1 72 ? 0.512 -0.951 -12.550 1.00 95.81 72 ARG A O 1
ATOM 592 N N . TYR A 1 73 ? -0.919 -1.957 -11.139 1.00 95.88 73 TYR A N 1
ATOM 593 C CA . TYR A 1 73 ? -0.026 -3.058 -10.794 1.00 95.88 73 TYR A CA 1
ATOM 594 C C . TYR A 1 73 ? 0.315 -3.912 -12.022 1.00 95.88 73 TYR A C 1
ATOM 596 O O . TYR A 1 73 ? 1.491 -4.123 -12.310 1.00 95.88 73 TYR A O 1
ATOM 604 N N . LYS A 1 74 ? -0.688 -4.328 -12.809 1.00 95.31 74 LYS A N 1
ATOM 605 C CA . LYS A 1 74 ? -0.470 -5.075 -14.062 1.00 95.31 74 LYS A CA 1
ATOM 606 C C . LYS A 1 74 ? 0.408 -4.303 -15.049 1.00 95.31 74 LYS A C 1
ATOM 608 O O . LYS A 1 74 ? 1.292 -4.892 -15.668 1.00 95.31 74 LYS A O 1
ATOM 613 N N . HIS A 1 75 ? 0.190 -2.995 -15.182 1.00 96.69 75 HIS A N 1
ATOM 614 C CA . HIS A 1 75 ? 1.014 -2.147 -16.042 1.00 96.69 75 HIS A CA 1
ATOM 615 C C . HIS A 1 75 ? 2.475 -2.095 -15.571 1.00 96.69 75 HIS A C 1
ATOM 617 O O . HIS A 1 75 ? 3.378 -2.335 -16.367 1.00 96.69 75 HIS A O 1
ATOM 623 N N . TYR A 1 76 ? 2.706 -1.889 -14.271 1.00 97.38 76 TYR A N 1
ATOM 624 C CA . TYR A 1 76 ? 4.040 -1.952 -13.672 1.00 97.38 76 TYR A CA 1
ATOM 625 C C . TYR A 1 76 ? 4.738 -3.295 -13.941 1.00 97.38 76 TYR A C 1
ATOM 627 O O . TYR A 1 76 ? 5.881 -3.304 -14.392 1.00 97.38 76 TYR A O 1
ATOM 635 N N . ILE A 1 77 ? 4.049 -4.423 -13.731 1.00 97.00 77 ILE A N 1
ATOM 636 C CA . ILE A 1 77 ? 4.606 -5.758 -14.001 1.00 97.00 77 ILE A CA 1
ATOM 637 C C . ILE A 1 77 ? 4.967 -5.924 -15.481 1.00 97.00 77 ILE A C 1
ATOM 639 O O . ILE A 1 77 ? 6.022 -6.467 -15.797 1.00 97.00 77 ILE A O 1
ATOM 643 N N . ARG A 1 78 ? 4.145 -5.408 -16.403 1.00 95.19 78 ARG A N 1
ATOM 644 C CA . ARG A 1 78 ? 4.467 -5.424 -17.836 1.00 95.19 78 ARG A CA 1
ATOM 645 C C . ARG A 1 78 ? 5.744 -4.636 -18.137 1.00 95.19 78 ARG A C 1
ATOM 647 O O . ARG A 1 78 ? 6.608 -5.155 -18.837 1.00 95.19 78 ARG A O 1
ATOM 654 N N . CYS A 1 79 ? 5.885 -3.424 -17.600 1.00 92.56 79 CYS A N 1
ATOM 655 C CA . CYS A 1 79 ? 7.099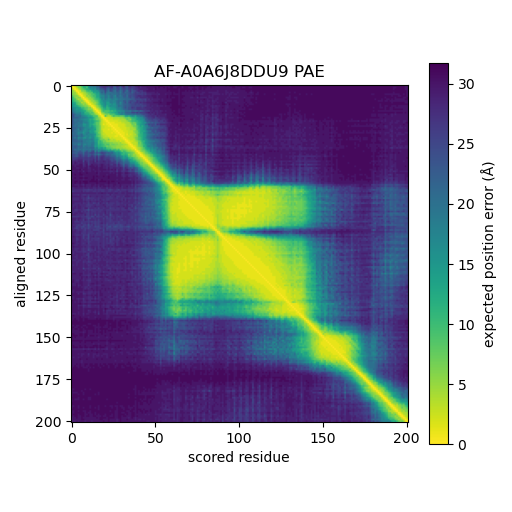 -2.619 -17.767 1.00 92.56 79 CYS A CA 1
ATOM 656 C C . CYS A 1 79 ? 8.334 -3.311 -17.174 1.00 92.56 79 CYS A C 1
ATOM 658 O O . CYS A 1 79 ? 9.394 -3.287 -17.792 1.00 92.56 79 CYS A O 1
ATOM 660 N N . LEU A 1 80 ? 8.188 -3.972 -16.021 1.00 94.25 80 LEU A N 1
ATOM 661 C CA . LEU A 1 80 ? 9.261 -4.743 -15.391 1.00 94.25 80 LEU A CA 1
ATOM 662 C C . LEU A 1 80 ? 9.707 -5.911 -16.274 1.00 94.25 80 LEU A C 1
ATOM 664 O O . LEU A 1 80 ? 10.901 -6.115 -16.467 1.00 94.25 80 LEU A O 1
ATOM 668 N N . ASN A 1 81 ? 8.757 -6.643 -16.853 1.00 92.75 81 ASN A N 1
ATOM 669 C CA . ASN A 1 81 ? 9.065 -7.748 -17.756 1.00 92.75 81 ASN A CA 1
ATOM 670 C C . ASN A 1 81 ? 9.790 -7.262 -19.015 1.00 92.75 81 ASN A C 1
ATOM 672 O O . ASN A 1 81 ? 10.760 -7.888 -19.423 1.00 92.75 81 ASN A O 1
ATOM 676 N N . VAL A 1 82 ? 9.367 -6.136 -19.600 1.00 90.50 82 VAL A N 1
ATOM 677 C CA . VAL A 1 82 ? 10.050 -5.532 -20.759 1.00 90.50 82 VAL A CA 1
ATOM 678 C C . VAL A 1 82 ? 11.477 -5.114 -20.402 1.00 90.50 82 VAL A C 1
ATOM 680 O O . VAL A 1 82 ? 12.408 -5.431 -21.139 1.00 90.50 82 VAL A O 1
ATOM 683 N N . PHE A 1 83 ? 11.667 -4.453 -19.259 1.00 90.44 83 PHE A N 1
ATOM 684 C CA . PHE A 1 83 ? 12.990 -4.050 -18.780 1.00 90.44 83 PHE A CA 1
ATOM 685 C C . PHE A 1 83 ? 13.912 -5.263 -18.567 1.00 90.44 83 PHE A C 1
ATOM 687 O O . PHE A 1 83 ? 15.032 -5.287 -19.067 1.00 90.44 83 PHE A O 1
ATOM 694 N N . ASN A 1 84 ? 13.412 -6.313 -17.910 1.00 88.75 84 ASN A N 1
ATOM 695 C CA . ASN A 1 84 ? 14.187 -7.526 -17.642 1.00 88.75 84 ASN A CA 1
ATOM 696 C C . ASN A 1 84 ? 14.481 -8.338 -18.912 1.00 88.75 84 ASN A C 1
ATOM 698 O O . ASN A 1 84 ? 15.557 -8.917 -19.036 1.00 88.75 84 ASN A O 1
ATOM 702 N N . HIS A 1 85 ? 13.530 -8.407 -19.848 1.00 86.44 85 HIS A N 1
ATOM 703 C CA . HIS A 1 85 ? 13.672 -9.204 -21.065 1.00 86.44 85 HIS A CA 1
ATOM 704 C C . HIS A 1 85 ? 14.600 -8.549 -22.085 1.00 86.44 85 HIS A C 1
ATOM 706 O O . HIS A 1 85 ? 15.413 -9.229 -22.701 1.00 86.44 85 HIS A O 1
ATOM 712 N N . SER A 1 86 ? 14.510 -7.227 -22.235 1.00 79.69 86 SER A N 1
ATOM 713 C CA . SER A 1 86 ? 15.317 -6.501 -23.216 1.00 79.69 86 SER A CA 1
ATOM 714 C C . SER A 1 86 ? 16.813 -6.502 -22.884 1.00 79.69 86 SER A C 1
ATOM 716 O O . SER A 1 86 ? 17.608 -6.164 -23.753 1.00 79.69 86 SER A O 1
ATOM 718 N N . LYS A 1 87 ? 17.225 -6.845 -21.645 1.00 69.19 87 LYS A N 1
ATOM 719 C CA . LYS A 1 87 ? 18.586 -6.597 -21.109 1.00 69.19 87 LYS A CA 1
ATOM 720 C C . LYS A 1 87 ? 19.080 -5.165 -21.394 1.00 69.19 87 LYS A C 1
ATOM 722 O O . LYS A 1 87 ? 20.273 -4.883 -21.302 1.00 69.19 87 LYS A O 1
ATOM 727 N N . CYS A 1 88 ? 18.174 -4.262 -21.769 1.00 59.94 88 CYS A N 1
ATOM 728 C CA . CYS A 1 88 ? 18.516 -2.973 -22.324 1.00 59.94 88 CYS A CA 1
ATOM 729 C C . CYS A 1 88 ? 18.634 -1.984 -21.177 1.00 59.94 88 CYS A C 1
ATOM 731 O O . CYS A 1 88 ? 17.654 -1.652 -20.514 1.00 59.94 88 CYS A O 1
ATOM 733 N N . THR A 1 89 ? 19.817 -1.398 -21.053 1.00 67.31 89 THR A N 1
ATOM 734 C CA . THR A 1 89 ? 20.089 -0.159 -20.312 1.00 67.31 89 THR A CA 1
ATOM 735 C C . THR A 1 89 ? 19.451 1.073 -20.972 1.00 67.31 89 THR A C 1
ATOM 737 O O . THR A 1 89 ? 19.802 2.207 -20.656 1.00 67.31 89 THR A O 1
ATOM 740 N N . CYS A 1 90 ? 18.505 0.877 -21.900 1.00 80.56 90 CYS A N 1
ATOM 741 C CA . CYS A 1 90 ? 17.826 1.956 -22.598 1.00 80.56 90 CYS A CA 1
ATOM 742 C C . CYS A 1 90 ? 17.073 2.828 -21.586 1.00 80.56 90 CYS A C 1
ATOM 744 O O . CYS A 1 90 ? 16.153 2.364 -20.901 1.00 80.56 90 CYS A O 1
ATOM 746 N N . SER A 1 91 ? 17.454 4.107 -21.542 1.00 85.88 91 SER A N 1
ATOM 747 C CA . SER A 1 91 ? 16.892 5.116 -20.640 1.00 85.88 91 SER A CA 1
ATOM 748 C C . SER A 1 91 ? 15.357 5.147 -20.682 1.00 85.88 91 SER A C 1
ATOM 750 O O . SER A 1 91 ? 14.706 5.227 -19.643 1.00 85.88 91 SER A O 1
ATOM 752 N N . THR A 1 92 ? 14.755 4.946 -21.858 1.00 90.44 92 THR A N 1
ATOM 753 C CA . THR A 1 92 ? 13.296 4.936 -22.041 1.00 90.44 92 THR A CA 1
ATOM 754 C C . THR A 1 92 ? 12.601 3.794 -21.295 1.00 90.44 92 THR A C 1
ATOM 756 O O . THR A 1 92 ? 11.573 4.005 -20.650 1.00 90.44 92 THR A O 1
ATOM 759 N N . HIS A 1 93 ? 13.140 2.571 -21.341 1.00 89.06 93 HIS A N 1
ATOM 760 C CA . HIS A 1 93 ? 12.548 1.438 -20.619 1.00 89.06 93 HIS A CA 1
ATOM 761 C C . HIS A 1 93 ? 12.701 1.594 -19.108 1.00 89.06 93 HIS A C 1
ATOM 763 O O . HIS A 1 93 ? 11.760 1.305 -18.364 1.00 89.06 93 HIS A O 1
ATOM 769 N N . HIS A 1 94 ? 13.849 2.110 -18.668 1.00 91.94 94 HIS A N 1
ATOM 770 C CA . HIS A 1 94 ? 14.083 2.436 -17.268 1.00 91.94 94 HIS A CA 1
ATOM 771 C C . HIS A 1 94 ? 13.100 3.510 -16.766 1.00 91.94 94 HIS A C 1
ATOM 773 O O . HIS A 1 94 ? 12.423 3.305 -15.758 1.00 91.94 94 HIS A O 1
ATOM 779 N N . LEU A 1 95 ? 12.936 4.611 -17.508 1.00 94.25 95 LEU A N 1
ATOM 780 C CA . LEU A 1 95 ? 11.999 5.688 -17.177 1.00 94.25 95 LEU A CA 1
ATOM 781 C C . LEU A 1 95 ? 10.551 5.189 -17.099 1.00 94.25 95 LEU A C 1
ATOM 783 O O . LEU A 1 95 ? 9.827 5.521 -16.157 1.00 94.25 95 LEU A O 1
ATOM 787 N N . ASN A 1 96 ? 10.136 4.352 -18.053 1.00 94.00 96 ASN A N 1
ATOM 788 C CA . ASN A 1 96 ? 8.800 3.761 -18.063 1.00 94.00 96 ASN A CA 1
ATOM 789 C C . ASN A 1 96 ? 8.567 2.858 -16.843 1.00 94.00 96 ASN A C 1
ATOM 791 O O . ASN A 1 96 ? 7.504 2.925 -16.224 1.00 94.00 96 ASN A O 1
ATOM 795 N N . LEU A 1 97 ? 9.559 2.051 -16.452 1.00 94.81 97 LEU A N 1
ATOM 796 C CA . LEU A 1 97 ? 9.481 1.212 -15.256 1.00 94.81 97 LEU A CA 1
ATOM 797 C C . LEU A 1 97 ? 9.358 2.052 -13.978 1.00 94.81 97 LEU A C 1
ATOM 799 O O . LEU A 1 97 ? 8.475 1.789 -13.156 1.00 94.81 97 LEU A O 1
ATOM 803 N N . VAL A 1 98 ? 10.217 3.060 -13.812 1.00 95.69 98 VAL A N 1
ATOM 804 C CA . VAL A 1 98 ? 10.214 3.940 -12.634 1.00 95.69 98 VAL A CA 1
ATOM 805 C C . VAL A 1 98 ? 8.888 4.690 -12.529 1.00 95.69 98 VAL A C 1
ATOM 807 O O . VAL A 1 98 ? 8.251 4.661 -11.474 1.00 95.69 98 VAL A O 1
ATOM 810 N N . THR A 1 99 ? 8.416 5.270 -13.634 1.00 97.25 99 THR A N 1
ATOM 811 C CA . THR A 1 99 ? 7.135 5.988 -13.697 1.00 97.25 99 THR A CA 1
ATOM 812 C C . THR A 1 99 ? 5.959 5.066 -13.370 1.00 97.25 99 THR A C 1
ATOM 814 O O . THR A 1 99 ? 5.123 5.395 -12.523 1.00 97.25 99 THR A O 1
ATOM 817 N N . ALA A 1 100 ? 5.899 3.872 -13.969 1.00 95.88 100 ALA A N 1
ATOM 818 C CA . ALA A 1 100 ? 4.834 2.906 -13.699 1.00 95.88 100 ALA A CA 1
ATOM 819 C C . ALA A 1 100 ? 4.838 2.438 -12.232 1.00 95.88 100 ALA A C 1
ATOM 821 O O . ALA A 1 100 ? 3.779 2.359 -11.601 1.00 95.88 100 ALA A O 1
ATOM 822 N N . LYS A 1 101 ? 6.024 2.183 -11.659 1.00 97.12 101 LYS A N 1
ATOM 823 C CA . LYS A 1 101 ? 6.189 1.817 -10.246 1.00 97.12 101 LYS A CA 1
ATOM 824 C C . LYS A 1 101 ? 5.725 2.940 -9.322 1.00 97.12 101 LYS A C 1
ATOM 826 O O . LYS A 1 101 ? 4.963 2.670 -8.394 1.00 97.12 101 LYS A O 1
ATOM 831 N N . GLY A 1 102 ? 6.150 4.177 -9.579 1.00 97.38 102 GLY A N 1
ATOM 832 C CA . GLY A 1 102 ? 5.757 5.355 -8.804 1.00 97.38 102 GLY A CA 1
ATOM 833 C C . GLY A 1 102 ? 4.242 5.551 -8.802 1.00 97.38 102 GLY A C 1
ATOM 834 O O . GLY A 1 102 ? 3.623 5.616 -7.740 1.00 97.38 102 GLY A O 1
ATOM 835 N N . ASN A 1 103 ? 3.621 5.516 -9.984 1.00 96.06 103 ASN A N 1
ATOM 836 C CA . ASN A 1 103 ? 2.175 5.678 -10.149 1.00 96.06 103 ASN A CA 1
ATOM 837 C C . ASN A 1 103 ? 1.350 4.592 -9.448 1.00 96.06 103 ASN A C 1
ATOM 839 O O . ASN A 1 103 ? 0.268 4.878 -8.924 1.00 96.06 103 ASN A O 1
ATOM 843 N N . TYR A 1 104 ? 1.838 3.349 -9.450 1.00 97.19 104 TYR A N 1
ATOM 844 C CA . TYR A 1 104 ? 1.236 2.248 -8.703 1.00 97.19 104 TYR A CA 1
ATOM 845 C C . TYR A 1 104 ? 1.389 2.454 -7.190 1.00 97.19 104 TYR A C 1
ATOM 847 O O . TYR A 1 104 ? 0.395 2.424 -6.465 1.00 97.19 104 TYR A O 1
ATOM 855 N N . LYS A 1 105 ? 2.613 2.702 -6.710 1.00 97.00 105 LYS A N 1
ATOM 856 C CA . LYS A 1 105 ? 2.916 2.811 -5.276 1.00 97.00 105 LYS A CA 1
ATOM 857 C C . LYS A 1 105 ? 2.253 4.007 -4.610 1.00 97.00 105 LYS A C 1
ATOM 859 O O . LYS A 1 105 ? 1.773 3.874 -3.485 1.00 97.00 105 LYS A O 1
ATOM 864 N N . LEU A 1 106 ? 2.158 5.133 -5.310 1.00 97.38 106 LEU A N 1
ATOM 865 C CA . LEU A 1 106 ? 1.443 6.310 -4.831 1.00 97.38 106 LEU A CA 1
ATOM 866 C C . LEU A 1 106 ? -0.041 5.999 -4.595 1.00 97.38 106 LEU A C 1
ATOM 868 O O . LEU A 1 106 ? -0.588 6.311 -3.535 1.00 97.38 106 LEU A O 1
ATOM 872 N N . LEU A 1 107 ? -0.687 5.335 -5.559 1.00 97.00 107 LEU A N 1
ATOM 873 C CA . LEU A 1 107 ? -2.085 4.934 -5.423 1.00 97.00 107 LEU A CA 1
ATOM 874 C C . LEU A 1 107 ? -2.266 3.883 -4.320 1.00 97.00 107 LEU A C 1
ATOM 876 O O . LEU A 1 107 ? -3.174 4.012 -3.503 1.00 97.00 107 LEU A O 1
ATOM 880 N N . GLU A 1 108 ? -1.391 2.877 -4.267 1.00 95.94 108 GLU A N 1
ATOM 881 C CA . GLU A 1 108 ? -1.400 1.837 -3.232 1.00 95.94 108 GLU A CA 1
ATOM 882 C C . GLU A 1 108 ? -1.348 2.459 -1.826 1.00 95.94 108 GLU A C 1
ATOM 884 O O . GLU A 1 108 ? -2.148 2.117 -0.954 1.00 95.94 108 GLU A O 1
ATOM 889 N N . ALA A 1 109 ? -0.439 3.414 -1.609 1.00 96.56 109 ALA A N 1
ATOM 890 C CA . ALA A 1 109 ? -0.301 4.119 -0.339 1.00 96.56 109 ALA A CA 1
ATOM 891 C C . ALA A 1 109 ? -1.549 4.949 0.002 1.00 96.56 109 ALA A C 1
ATOM 893 O O . ALA A 1 109 ? -2.031 4.891 1.137 1.00 96.56 109 ALA A O 1
ATOM 894 N N . LYS A 1 110 ? -2.113 5.670 -0.978 1.00 96.62 110 LYS A N 1
ATOM 895 C CA . LYS A 1 110 ? -3.349 6.450 -0.805 1.00 96.62 110 LYS A CA 1
ATOM 896 C C . LYS A 1 110 ? -4.517 5.561 -0.376 1.00 96.62 110 LYS A C 1
ATOM 898 O O . LYS A 1 110 ? -5.206 5.880 0.589 1.00 96.62 110 LYS A O 1
ATOM 903 N N . LEU A 1 111 ? -4.717 4.433 -1.056 1.00 95.69 111 LEU A N 1
ATOM 904 C CA . LEU A 1 111 ? -5.812 3.508 -0.761 1.00 95.69 111 LEU A CA 1
ATOM 905 C C . LEU A 1 111 ? -5.656 2.859 0.617 1.00 95.69 111 LEU A C 1
ATOM 907 O O . LEU A 1 111 ? -6.619 2.814 1.381 1.00 95.69 111 LEU A O 1
ATOM 911 N N . LYS A 1 112 ? -4.437 2.446 0.985 1.00 95.81 112 LYS A N 1
ATOM 912 C CA . LYS A 1 112 ? -4.143 1.938 2.335 1.00 95.81 112 LYS A CA 1
ATOM 913 C C . LYS A 1 112 ? -4.454 2.966 3.419 1.00 95.81 112 LYS A C 1
ATOM 915 O O . LYS A 1 112 ? -5.076 2.617 4.420 1.00 95.81 112 LYS A O 1
ATOM 920 N N . ARG A 1 113 ? -4.022 4.219 3.229 1.00 96.25 113 ARG A N 1
ATOM 921 C CA . ARG A 1 113 ? -4.265 5.302 4.191 1.00 96.25 113 ARG A CA 1
ATOM 922 C C . ARG A 1 113 ? -5.760 5.552 4.355 1.00 96.25 113 ARG A C 1
ATOM 924 O O . ARG A 1 113 ? -6.243 5.547 5.479 1.00 96.25 113 ARG A O 1
ATOM 931 N N . ASN A 1 114 ? -6.484 5.684 3.245 1.00 94.69 114 ASN A N 1
ATOM 932 C CA . ASN A 1 114 ? -7.927 5.907 3.264 1.00 94.69 114 ASN A CA 1
ATOM 933 C C . ASN A 1 114 ? -8.667 4.775 3.975 1.00 94.69 114 ASN A C 1
ATOM 935 O O . ASN A 1 114 ? -9.511 5.038 4.825 1.00 94.69 114 ASN A O 1
ATOM 939 N N . TYR A 1 115 ? -8.314 3.526 3.677 1.00 95.94 115 TYR A N 1
ATOM 940 C CA . TYR A 1 115 ? -8.913 2.373 4.336 1.00 95.94 115 TYR A CA 1
ATOM 941 C C . TYR A 1 115 ? -8.644 2.365 5.842 1.00 95.94 115 TYR A C 1
ATOM 943 O O . TYR A 1 115 ? -9.564 2.156 6.627 1.00 95.94 115 TYR A O 1
ATOM 951 N N . LYS A 1 116 ? -7.406 2.649 6.266 1.00 94.31 116 LYS A N 1
ATOM 952 C CA . LYS A 1 116 ? -7.066 2.749 7.691 1.00 94.31 116 LYS A CA 1
ATOM 953 C C . LYS A 1 116 ? -7.907 3.825 8.386 1.00 94.31 116 LYS A C 1
ATOM 955 O O . LYS A 1 116 ? -8.523 3.540 9.406 1.00 94.31 116 LYS A O 1
ATOM 960 N N . THR A 1 117 ? -7.995 5.015 7.798 1.00 95.12 117 THR A N 1
ATOM 961 C CA . THR A 1 117 ? -8.803 6.117 8.336 1.00 95.12 117 THR A CA 1
ATOM 962 C C . THR A 1 117 ? -10.291 5.767 8.390 1.00 95.12 117 THR A C 1
ATOM 964 O O . THR A 1 117 ? -10.959 6.077 9.370 1.00 95.12 117 THR A O 1
ATOM 967 N N . GLN A 1 118 ? -10.829 5.077 7.381 1.00 93.81 118 GLN A N 1
ATOM 968 C CA . GLN A 1 118 ? -12.217 4.605 7.403 1.00 93.81 118 GLN A CA 1
ATOM 969 C C . GLN A 1 118 ? -12.467 3.613 8.545 1.00 93.81 118 GLN A C 1
ATOM 971 O O . GLN A 1 118 ? -13.477 3.726 9.236 1.00 93.81 118 GLN A O 1
ATOM 976 N N . GLN A 1 119 ? -11.542 2.678 8.775 1.00 92.38 119 GLN A N 1
ATOM 977 C CA . GLN A 1 119 ? -11.631 1.729 9.887 1.00 92.38 119 GLN A CA 1
ATOM 978 C C . GLN A 1 119 ? -11.570 2.438 11.247 1.00 92.38 119 GLN A C 1
ATOM 980 O O . GLN A 1 119 ? -12.366 2.131 12.131 1.00 92.38 119 GLN A O 1
ATOM 985 N N . GLU A 1 120 ? -10.676 3.417 11.404 1.00 91.94 120 GLU A N 1
ATOM 986 C CA . GLU A 1 120 ? -10.570 4.239 12.617 1.00 91.94 120 GLU A CA 1
ATOM 987 C C . GLU A 1 120 ? -11.865 5.029 12.871 1.00 91.94 120 GLU A C 1
ATOM 989 O O . GLU A 1 120 ? -12.429 4.962 13.964 1.00 91.94 120 GLU A O 1
ATOM 994 N N . ASN A 1 121 ? -12.399 5.699 11.847 1.00 92.56 121 ASN A N 1
ATOM 995 C CA . ASN A 1 121 ? -13.647 6.459 11.941 1.00 92.56 121 ASN A CA 1
ATOM 996 C C . ASN A 1 121 ? -14.847 5.566 12.274 1.00 92.56 121 ASN A C 1
ATOM 998 O O . ASN A 1 121 ? -15.695 5.934 13.090 1.00 92.56 121 ASN A O 1
ATOM 1002 N N . MET A 1 122 ? -14.928 4.384 11.660 1.00 91.06 122 MET A N 1
ATOM 1003 C CA . MET A 1 122 ? -15.962 3.397 11.963 1.00 91.06 122 MET A CA 1
ATOM 1004 C C . MET A 1 122 ? -15.868 2.931 13.420 1.00 91.06 122 MET A C 1
ATOM 1006 O O . MET A 1 122 ? -16.887 2.862 14.107 1.00 91.06 122 MET A O 1
ATOM 1010 N N . LEU A 1 123 ? -14.659 2.660 13.918 1.00 89.25 123 LEU A N 1
ATOM 1011 C CA . LEU A 1 123 ? -14.444 2.251 15.303 1.00 89.25 123 LEU A CA 1
ATOM 1012 C C . LEU A 1 123 ? -14.870 3.350 16.286 1.00 89.25 123 LEU A C 1
ATOM 1014 O O . LEU A 1 123 ? -15.590 3.068 17.246 1.00 89.25 123 LEU A O 1
ATOM 1018 N N . GLU A 1 124 ? -14.488 4.601 16.025 1.00 90.31 124 GLU A N 1
ATOM 1019 C CA . GLU A 1 124 ? -14.867 5.733 16.875 1.00 90.31 124 GLU A CA 1
ATOM 1020 C C . GLU A 1 124 ? -16.382 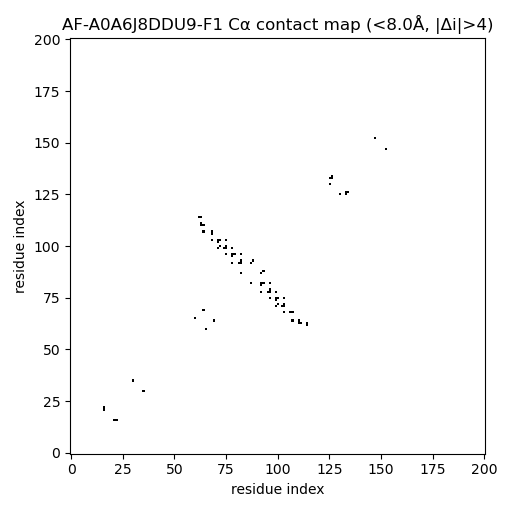5.997 16.820 1.00 90.31 124 GLU A C 1
ATOM 1022 O O . GLU A 1 124 ? -17.005 6.273 17.845 1.00 90.31 124 GLU A O 1
ATOM 1027 N N . SER A 1 125 ? -17.016 5.810 15.658 1.00 90.75 125 SER A N 1
ATOM 1028 C CA . SER A 1 125 ? -18.476 5.897 15.514 1.00 90.75 125 SER A CA 1
ATOM 1029 C C . SER A 1 125 ? -19.190 4.832 16.345 1.00 90.75 125 SER A C 1
ATOM 1031 O O . SER A 1 125 ? -20.132 5.142 17.074 1.00 90.75 125 SER A O 1
ATOM 1033 N N . LEU A 1 126 ? -18.718 3.582 16.301 1.00 88.12 126 LEU A N 1
ATOM 1034 C CA . LEU A 1 126 ? -19.266 2.488 17.110 1.00 88.12 126 LEU A CA 1
ATOM 1035 C C . LEU A 1 126 ? -19.113 2.755 18.611 1.00 88.12 126 LEU A C 1
ATOM 1037 O O . LEU A 1 126 ? -20.043 2.506 19.382 1.00 88.12 126 LEU A O 1
ATOM 1041 N N . LYS A 1 127 ? -17.963 3.297 19.021 1.00 90.25 127 LYS A N 1
ATOM 1042 C CA . LYS A 1 127 ? -17.693 3.697 20.404 1.00 90.25 127 LYS A CA 1
ATOM 1043 C C . LYS A 1 127 ? -18.613 4.828 20.867 1.00 90.25 127 LYS A C 1
ATOM 1045 O O . LYS A 1 127 ? -19.059 4.785 22.009 1.00 90.25 127 LYS A O 1
ATOM 1050 N N . ARG A 1 128 ? -18.934 5.804 20.010 1.00 90.44 128 ARG A N 1
ATOM 1051 C CA . ARG A 1 128 ? -19.854 6.910 20.342 1.00 90.44 128 ARG A CA 1
ATOM 1052 C C . ARG A 1 128 ? -21.318 6.470 20.381 1.00 90.44 128 ARG A C 1
ATOM 1054 O O . ARG A 1 128 ? -22.009 6.792 21.340 1.00 90.44 128 ARG A O 1
ATOM 1061 N N . LEU A 1 129 ? -21.780 5.724 19.376 1.00 90.12 129 LEU A N 1
ATOM 1062 C CA . LEU A 1 129 ? -23.188 5.330 19.242 1.00 90.12 129 LEU A CA 1
ATOM 1063 C C . LEU A 1 129 ? -23.607 4.265 20.261 1.00 90.12 129 LEU A C 1
ATOM 1065 O O . LEU A 1 129 ? -24.717 4.305 20.775 1.00 90.12 129 LEU A O 1
ATOM 1069 N N . ASN A 1 130 ? -22.727 3.302 20.552 1.00 87.56 130 ASN A N 1
ATOM 1070 C CA . ASN A 1 130 ? -23.048 2.143 21.385 1.00 87.56 130 ASN A CA 1
ATOM 1071 C C . ASN A 1 130 ? -21.918 1.824 22.374 1.00 87.56 130 ASN A C 1
ATOM 1073 O O . ASN A 1 130 ? -21.478 0.677 22.486 1.00 87.56 130 ASN A O 1
ATOM 1077 N N . SER A 1 131 ? -21.460 2.833 23.122 1.00 88.38 131 SER A N 1
ATOM 1078 C CA . SER A 1 131 ? -20.309 2.744 24.037 1.00 88.38 131 SER A CA 1
ATOM 1079 C C . SER A 1 131 ? -20.372 1.548 24.995 1.00 88.38 131 SER A C 1
ATOM 1081 O O . SER A 1 131 ? -19.400 0.802 25.120 1.00 88.38 131 SER A O 1
ATOM 1083 N N . LYS A 1 132 ? -21.531 1.294 25.619 1.00 87.50 132 LYS A N 1
ATOM 1084 C CA . LYS A 1 132 ? -21.726 0.156 26.536 1.00 87.50 132 LYS A CA 1
ATOM 1085 C C . LYS A 1 132 ? -21.481 -1.188 25.844 1.00 87.50 132 LYS A C 1
ATOM 1087 O O . LYS A 1 132 ? -20.754 -2.023 26.373 1.00 87.50 132 LYS A O 1
ATOM 1092 N N . LEU A 1 133 ? -22.059 -1.401 24.659 1.00 85.69 133 LEU A N 1
ATOM 1093 C CA . LEU A 1 133 ? -21.885 -2.643 23.894 1.00 85.69 133 LEU A CA 1
ATOM 1094 C C . LEU A 1 133 ? -20.465 -2.775 23.344 1.00 85.69 133 LEU A C 1
ATOM 1096 O O . LEU A 1 133 ? -19.912 -3.876 23.347 1.00 85.69 133 LEU A O 1
ATOM 1100 N N . PHE A 1 134 ? -19.887 -1.657 22.907 1.00 86.94 134 PHE A N 1
ATOM 1101 C CA . PHE A 1 134 ? -18.516 -1.568 22.431 1.00 86.94 134 PHE A CA 1
ATOM 1102 C C . PHE A 1 134 ? -17.547 -2.057 23.511 1.00 86.94 134 PHE A C 1
ATOM 1104 O O . PHE A 1 134 ? -16.884 -3.073 23.316 1.00 86.94 134 PHE A O 1
ATOM 1111 N N . TYR A 1 135 ? -17.540 -1.430 24.692 1.00 87.38 135 TYR A N 1
ATOM 1112 C CA . TYR A 1 135 ? -16.644 -1.820 25.785 1.00 87.38 135 TYR A CA 1
ATOM 1113 C C . TYR A 1 135 ? -16.971 -3.190 26.379 1.00 87.38 135 TYR A C 1
ATOM 1115 O O . TYR A 1 135 ? -16.046 -3.900 26.769 1.00 87.38 135 TYR A O 1
ATOM 1123 N N . ARG A 1 136 ? -18.240 -3.626 26.364 1.00 87.62 136 ARG A N 1
ATOM 1124 C CA . ARG A 1 136 ? -18.624 -4.989 26.773 1.00 87.62 136 ARG A CA 1
ATOM 1125 C C . ARG A 1 136 ? -17.896 -6.069 25.967 1.00 87.62 136 ARG A C 1
ATOM 1127 O O . ARG A 1 136 ? -17.522 -7.099 26.523 1.00 87.62 136 ARG A O 1
ATOM 1134 N N . LYS A 1 137 ? -17.656 -5.844 24.668 1.00 80.88 137 LYS A N 1
ATOM 1135 C CA . LYS A 1 137 ? -16.878 -6.783 23.839 1.00 80.88 137 LYS A CA 1
ATOM 1136 C C . LYS A 1 137 ? -15.398 -6.844 24.235 1.00 80.88 137 LYS A C 1
ATOM 1138 O O . LYS A 1 137 ? -14.784 -7.894 24.071 1.00 80.88 137 LYS A O 1
ATOM 1143 N N . PHE A 1 138 ? -14.836 -5.764 24.779 1.00 77.62 138 PHE A N 1
ATOM 1144 C CA . PHE A 1 138 ? -13.435 -5.713 25.218 1.00 77.62 138 PHE A CA 1
ATOM 1145 C C . PHE A 1 138 ? -13.235 -6.156 26.673 1.00 77.62 138 PHE A C 1
ATOM 1147 O O . PHE A 1 138 ? -12.167 -6.670 27.003 1.00 77.62 138 PHE A O 1
ATOM 1154 N N . SER A 1 139 ? -14.246 -6.000 27.532 1.00 70.81 139 SER A N 1
ATOM 1155 C CA . SER A 1 139 ? -14.208 -6.444 28.931 1.00 70.81 139 SER A CA 1
ATOM 1156 C C . SER A 1 139 ? -14.472 -7.942 29.095 1.00 70.81 139 SER A C 1
ATOM 1158 O O . SER A 1 139 ? -14.069 -8.528 30.095 1.00 70.81 139 SER A O 1
ATOM 1160 N N . SER A 1 140 ? -15.053 -8.599 28.087 1.00 65.38 140 SER A N 1
ATOM 1161 C CA . SER A 1 140 ? -15.299 -10.047 28.075 1.00 65.38 140 SER A CA 1
ATOM 1162 C C . SER A 1 140 ? -14.041 -10.899 27.808 1.00 65.38 140 SER A C 1
ATOM 1164 O O . SER A 1 140 ? -14.135 -12.008 27.268 1.00 65.38 140 SER A O 1
ATOM 1166 N N . LYS A 1 141 ? -12.842 -10.418 28.163 1.00 66.06 141 LYS A N 1
ATOM 1167 C CA . LYS A 1 141 ? -11.635 -11.250 28.100 1.00 66.06 141 LYS A CA 1
ATOM 1168 C C . LYS A 1 141 ? -11.757 -12.389 29.113 1.00 66.06 141 LYS A C 1
ATOM 1170 O O . LYS A 1 141 ? -12.073 -12.177 30.282 1.00 66.06 141 LYS A O 1
ATOM 1175 N N . ARG A 1 142 ? -11.487 -13.610 28.637 1.00 63.22 142 ARG A N 1
ATOM 1176 C CA . ARG A 1 142 ? -11.314 -14.816 29.459 1.00 63.22 142 ARG A CA 1
ATOM 1177 C C . ARG A 1 142 ? -10.369 -14.462 30.601 1.00 63.22 142 ARG A C 1
ATOM 1179 O O . ARG A 1 142 ? -9.343 -13.837 30.344 1.00 63.22 142 ARG A O 1
ATOM 1186 N N . LYS A 1 143 ? -10.708 -14.861 31.829 1.00 65.06 143 LYS A N 1
ATOM 1187 C CA . LYS A 1 143 ? -9.814 -14.771 32.988 1.00 65.06 143 LYS A CA 1
ATOM 1188 C C . LYS A 1 143 ? -8.538 -15.556 32.667 1.00 65.06 143 LYS A C 1
ATOM 1190 O O . LYS A 1 143 ? -8.463 -16.752 32.931 1.00 65.06 143 LYS A O 1
ATOM 1195 N N . VAL A 1 144 ? -7.557 -14.916 32.036 1.00 68.88 144 VAL A N 1
ATOM 1196 C CA . VAL A 1 144 ? -6.207 -15.458 31.941 1.00 68.88 144 VAL A CA 1
ATOM 1197 C C . VAL A 1 144 ? -5.699 -15.373 33.365 1.00 68.88 144 VAL A C 1
ATOM 1199 O O . VAL A 1 144 ? -5.463 -14.278 33.873 1.00 68.88 144 VAL A O 1
ATOM 1202 N N . LYS A 1 145 ? -5.664 -16.520 34.051 1.00 72.00 145 LYS A N 1
ATOM 1203 C CA . LYS A 1 145 ? -5.076 -16.585 35.384 1.00 72.00 145 LYS A CA 1
ATOM 1204 C C . LYS A 1 145 ? -3.654 -16.031 35.262 1.00 72.00 145 LYS A C 1
ATOM 1206 O O . LYS A 1 145 ? -2.939 -16.463 34.352 1.00 72.00 145 LYS A O 1
ATOM 1211 N N . PRO A 1 146 ? -3.260 -15.060 36.100 1.00 70.75 146 PRO A N 1
ATOM 1212 C CA . PRO A 1 146 ? -1.888 -14.589 36.092 1.00 70.75 146 PRO A CA 1
ATOM 1213 C C . PRO A 1 146 ? -0.981 -15.801 36.313 1.00 70.75 146 PRO A C 1
ATOM 1215 O O . PRO A 1 146 ? -1.217 -16.604 37.214 1.00 70.75 146 PRO A O 1
ATOM 1218 N N . LYS A 1 147 ? -0.004 -15.977 35.417 1.00 74.06 147 LYS A N 1
ATOM 1219 C CA . LYS A 1 147 ? 0.926 -17.114 35.449 1.00 74.06 147 LYS A CA 1
ATOM 1220 C C . LYS A 1 147 ? 1.842 -17.059 36.674 1.00 74.06 147 LYS A C 1
ATOM 1222 O O . LYS A 1 147 ? 2.357 -18.093 37.069 1.00 74.06 147 LYS A O 1
ATOM 1227 N N . ALA A 1 148 ? 2.012 -15.864 37.240 1.00 72.56 148 ALA A N 1
ATOM 1228 C CA . ALA A 1 148 ? 2.783 -15.626 38.442 1.00 72.56 148 ALA A CA 1
ATOM 1229 C C . ALA A 1 148 ? 1.881 -15.119 39.573 1.00 72.56 148 ALA A C 1
ATOM 1231 O O . ALA A 1 148 ? 1.026 -14.250 39.380 1.00 72.56 148 ALA A O 1
ATOM 1232 N N . THR A 1 149 ? 2.096 -15.663 40.758 1.00 82.50 149 THR A N 1
ATOM 1233 C CA . THR A 1 149 ? 1.442 -15.277 42.005 1.00 82.50 149 THR A CA 1
ATOM 1234 C C . THR A 1 149 ? 2.157 -14.053 42.582 1.00 82.50 149 THR A C 1
ATOM 1236 O O . THR A 1 149 ? 3.362 -13.897 42.396 1.00 82.50 149 THR A O 1
ATOM 1239 N N . GLY A 1 150 ? 1.465 -13.192 43.339 1.00 82.75 150 GLY A N 1
ATOM 1240 C CA . GLY A 1 150 ? 2.095 -12.016 43.970 1.00 82.75 150 GLY A CA 1
ATOM 1241 C C . GLY A 1 150 ? 3.320 -12.358 44.833 1.00 82.75 150 GLY A C 1
ATOM 1242 O O . GLY A 1 150 ? 4.255 -11.569 44.923 1.00 82.75 150 GLY A O 1
ATOM 1243 N N . LYS A 1 151 ? 3.357 -13.577 45.386 1.00 84.88 151 LYS A N 1
ATOM 1244 C CA . LYS A 1 151 ? 4.513 -14.125 46.100 1.00 84.88 151 LYS A CA 1
ATOM 1245 C C . LYS A 1 151 ? 5.733 -14.338 45.192 1.00 84.88 151 LYS A C 1
ATOM 1247 O O . LYS A 1 151 ? 6.822 -13.924 45.552 1.00 84.88 151 LYS A O 1
ATOM 1252 N N . GLU A 1 152 ? 5.551 -14.913 44.004 1.00 84.56 152 GLU A N 1
ATOM 1253 C CA . GLU A 1 152 ? 6.649 -15.139 43.048 1.00 84.56 152 GLU A CA 1
ATOM 1254 C C . GLU A 1 152 ? 7.222 -13.813 42.538 1.00 84.56 152 GLU A C 1
ATOM 1256 O O . GLU A 1 152 ? 8.425 -13.690 42.327 1.00 84.56 152 GLU A O 1
ATOM 1261 N N . PHE A 1 153 ? 6.367 -12.796 42.400 1.00 86.12 153 PHE A N 1
ATOM 1262 C CA . PHE A 1 153 ? 6.801 -11.435 42.103 1.00 86.12 153 PHE A CA 1
ATOM 1263 C C . PHE A 1 153 ? 7.636 -10.862 43.258 1.00 86.12 153 PHE A C 1
ATOM 1265 O O . PHE A 1 153 ? 8.750 -10.400 43.036 1.00 86.12 153 PHE A O 1
ATOM 1272 N N . PHE A 1 154 ? 7.143 -10.945 44.496 1.00 90.44 154 PHE A N 1
ATOM 1273 C CA . PHE A 1 154 ? 7.870 -10.478 45.679 1.00 90.44 154 PHE A CA 1
ATOM 1274 C C . PHE A 1 154 ? 9.236 -11.163 45.842 1.00 90.44 154 PHE A C 1
ATOM 1276 O O . PHE A 1 154 ? 10.248 -10.483 46.009 1.00 90.44 154 PHE A O 1
ATOM 1283 N N . ASP A 1 155 ? 9.282 -12.490 45.723 1.00 90.00 155 ASP A N 1
ATOM 1284 C CA . ASP A 1 155 ? 10.511 -13.276 45.850 1.00 90.00 155 ASP A CA 1
ATOM 1285 C C . ASP A 1 155 ? 11.522 -12.918 44.745 1.00 90.00 155 ASP A C 1
ATOM 1287 O O . ASP A 1 155 ? 12.722 -12.812 45.006 1.00 90.00 155 ASP A O 1
ATOM 1291 N N . HIS A 1 156 ? 11.048 -12.641 43.526 1.00 88.88 156 HIS A N 1
ATOM 1292 C CA . HIS A 1 156 ? 11.887 -12.180 42.421 1.00 88.88 156 HIS A CA 1
ATOM 1293 C C . HIS A 1 156 ? 12.560 -10.830 42.716 1.00 88.88 156 HIS A C 1
ATOM 1295 O O . HIS A 1 156 ? 13.770 -10.703 42.534 1.00 88.88 156 HIS A O 1
ATOM 1301 N N . PHE A 1 157 ? 11.815 -9.834 43.207 1.00 90.31 157 PHE A N 1
ATOM 1302 C CA . PHE A 1 157 ? 12.398 -8.529 43.551 1.00 90.31 157 PHE A CA 1
ATOM 1303 C C . PHE A 1 157 ? 13.299 -8.593 44.780 1.00 90.31 157 PHE A C 1
ATOM 1305 O O . PHE A 1 157 ? 14.326 -7.919 44.813 1.00 90.31 157 PHE A O 1
ATOM 1312 N N . LYS A 1 158 ? 12.968 -9.443 45.757 1.00 91.19 158 LYS A N 1
ATOM 1313 C CA . LYS A 1 158 ? 13.837 -9.690 46.910 1.00 91.19 158 LYS A CA 1
ATOM 1314 C C . LYS A 1 158 ? 15.179 -10.281 46.474 1.00 91.19 158 LYS A C 1
ATOM 1316 O O . LYS A 1 158 ? 16.216 -9.849 46.970 1.00 91.19 158 LYS A O 1
ATOM 1321 N N . ARG A 1 159 ? 15.158 -11.214 45.516 1.00 89.62 159 ARG A N 1
ATOM 1322 C CA . ARG A 1 159 ? 16.363 -11.812 44.931 1.00 89.62 159 ARG A CA 1
ATOM 1323 C C . ARG A 1 159 ? 17.207 -10.787 44.167 1.00 89.62 159 ARG A C 1
ATOM 1325 O O . ARG A 1 159 ? 18.403 -10.703 44.417 1.00 89.62 159 ARG A O 1
ATOM 1332 N N . ILE A 1 160 ? 16.587 -9.960 43.323 1.00 88.62 160 ILE A N 1
ATOM 1333 C CA . ILE A 1 160 ? 17.291 -8.874 42.616 1.00 88.62 160 ILE A CA 1
ATOM 1334 C C . ILE A 1 160 ? 17.948 -7.910 43.611 1.00 88.62 160 ILE A C 1
ATOM 1336 O O . ILE A 1 160 ? 19.122 -7.586 43.469 1.00 88.62 160 ILE A O 1
ATOM 1340 N N . ALA A 1 161 ? 17.222 -7.487 44.649 1.00 86.75 161 ALA A N 1
ATOM 1341 C CA . ALA A 1 161 ? 17.768 -6.593 45.667 1.00 86.75 161 ALA A CA 1
ATOM 1342 C C . ALA A 1 161 ? 18.959 -7.222 46.412 1.00 86.75 161 ALA A C 1
ATOM 1344 O O . ALA A 1 161 ? 19.939 -6.539 46.696 1.00 86.75 161 ALA A O 1
ATOM 1345 N N . SER A 1 162 ? 18.911 -8.528 46.697 1.00 84.44 162 SER A N 1
ATOM 1346 C CA . SER A 1 162 ? 20.050 -9.225 47.302 1.00 84.44 162 SER A CA 1
ATOM 1347 C C . SER A 1 162 ? 21.245 -9.373 46.359 1.00 84.44 162 SER A C 1
ATOM 1349 O O . SER A 1 162 ? 22.376 -9.260 46.822 1.00 84.44 162 SER A O 1
ATOM 1351 N N . GLU A 1 163 ? 21.023 -9.592 45.061 1.00 83.38 163 GLU A N 1
ATOM 1352 C CA . GLU A 1 163 ? 22.091 -9.697 44.056 1.00 83.38 163 GLU A CA 1
ATOM 1353 C C . GLU A 1 163 ? 22.828 -8.348 43.905 1.00 83.38 163 GLU A C 1
ATOM 1355 O O . GLU A 1 163 ? 24.055 -8.322 43.956 1.00 83.38 163 GLU A O 1
ATOM 1360 N N . ILE A 1 164 ? 22.100 -7.222 43.878 1.00 79.25 164 ILE A N 1
ATOM 1361 C CA . ILE A 1 164 ? 22.677 -5.862 43.836 1.00 79.25 164 ILE A CA 1
ATOM 1362 C C . ILE A 1 164 ? 23.561 -5.587 45.065 1.00 79.25 164 ILE A C 1
ATOM 1364 O O . ILE A 1 164 ? 24.718 -5.195 44.926 1.00 79.25 164 ILE A O 1
ATOM 1368 N N . ASN A 1 165 ? 23.061 -5.880 46.269 1.00 71.69 165 ASN A N 1
ATOM 1369 C CA . ASN A 1 165 ? 23.819 -5.679 47.512 1.00 71.69 165 ASN A CA 1
ATOM 1370 C C . ASN A 1 165 ? 25.038 -6.619 47.635 1.00 71.69 165 ASN A C 1
ATOM 1372 O O . ASN A 1 165 ? 25.984 -6.334 48.370 1.00 71.69 165 ASN A O 1
ATOM 1376 N N . SER A 1 166 ? 25.016 -7.761 46.943 1.00 63.88 166 SER A N 1
ATOM 1377 C CA . SER A 1 166 ? 26.134 -8.713 46.924 1.00 63.88 166 SER A CA 1
ATOM 1378 C C . SER A 1 166 ? 27.246 -8.261 45.974 1.00 63.88 166 SER A C 1
ATOM 1380 O O . SER A 1 166 ? 28.423 -8.464 46.271 1.00 63.88 166 SER A O 1
ATOM 1382 N N . GLU A 1 167 ? 26.895 -7.609 44.861 1.00 59.44 167 GLU A N 1
ATOM 1383 C CA . GLU A 1 167 ? 27.865 -7.025 43.929 1.00 59.44 167 GLU A CA 1
ATOM 1384 C C . GLU A 1 167 ? 28.544 -5.762 44.483 1.00 59.44 167 GLU A C 1
ATOM 1386 O O . GLU A 1 167 ? 29.736 -5.563 44.238 1.00 59.44 167 GLU A O 1
ATOM 1391 N N . GLU A 1 168 ? 27.844 -4.942 45.276 1.00 55.31 168 GLU A N 1
ATOM 1392 C CA . GLU A 1 168 ? 28.436 -3.763 45.933 1.00 55.31 168 GLU A CA 1
ATOM 1393 C C . GLU A 1 168 ? 29.505 -4.141 46.975 1.00 55.31 168 GLU A C 1
ATOM 1395 O O . GLU A 1 168 ? 30.535 -3.477 47.072 1.00 55.31 168 GLU A O 1
ATOM 1400 N N . ASN A 1 169 ? 29.349 -5.273 47.673 1.00 52.78 169 ASN A N 1
ATOM 1401 C CA . ASN A 1 169 ? 30.360 -5.770 48.617 1.00 52.78 169 ASN A CA 1
ATOM 1402 C C . ASN A 1 169 ? 31.598 -6.403 47.947 1.00 52.78 169 ASN A C 1
ATOM 1404 O O . ASN A 1 169 ? 32.611 -6.598 48.616 1.00 52.78 169 ASN A O 1
ATOM 1408 N N . SER A 1 170 ? 31.553 -6.708 46.642 1.00 50.75 170 SER A N 1
ATOM 1409 C CA . SER A 1 170 ? 32.719 -7.179 45.864 1.00 50.75 170 SER A CA 1
ATOM 1410 C C . SER A 1 170 ? 33.408 -6.082 45.044 1.00 50.75 170 SER A C 1
ATOM 1412 O O . SER A 1 170 ? 34.491 -6.320 44.513 1.00 50.75 170 SER A O 1
ATOM 1414 N N . ARG A 1 171 ? 32.833 -4.876 44.944 1.00 47.56 171 ARG A N 1
ATOM 1415 C CA . ARG A 1 171 ? 33.399 -3.746 44.179 1.00 47.56 171 ARG A CA 1
ATOM 1416 C C . ARG A 1 171 ? 33.930 -2.611 45.058 1.00 47.56 171 ARG A C 1
ATOM 1418 O O . ARG A 1 171 ? 34.002 -1.472 44.606 1.00 47.56 171 ARG A O 1
ATOM 1425 N N . ASN A 1 172 ? 34.375 -2.900 46.282 1.00 46.53 172 ASN A N 1
ATOM 1426 C CA . ASN A 1 172 ? 35.120 -1.911 47.063 1.00 46.53 172 ASN A CA 1
ATOM 1427 C C . ASN A 1 172 ? 36.598 -1.898 46.631 1.00 46.53 172 ASN A C 1
ATOM 1429 O O . ASN A 1 172 ? 37.490 -2.400 47.311 1.00 46.53 172 ASN A O 1
ATOM 1433 N N . GLY A 1 173 ? 36.822 -1.369 45.430 1.00 45.50 173 GLY A N 1
ATOM 1434 C CA . GLY A 1 173 ? 38.125 -1.202 44.804 1.00 45.50 173 GLY A CA 1
ATOM 1435 C C . GLY A 1 173 ? 37.980 -0.550 43.431 1.00 45.50 173 GLY A C 1
ATOM 1436 O O . GLY A 1 173 ? 37.643 -1.225 42.466 1.00 45.50 173 GLY A O 1
ATOM 1437 N N . ASN A 1 174 ? 38.303 0.744 43.380 1.00 36.16 174 ASN A N 1
ATOM 1438 C CA . ASN A 1 174 ? 38.374 1.663 42.235 1.00 36.16 174 ASN A CA 1
ATOM 1439 C C . ASN A 1 174 ? 37.105 2.411 41.789 1.00 36.16 174 ASN A C 1
ATOM 1441 O O . ASN A 1 174 ? 36.274 1.928 41.027 1.00 36.16 174 ASN A O 1
ATOM 1445 N N . SER A 1 175 ? 37.092 3.679 42.218 1.00 44.03 175 SER A N 1
ATOM 1446 C CA . SER A 1 175 ? 36.743 4.892 41.467 1.00 44.03 175 SER A CA 1
ATOM 1447 C C . SER A 1 175 ? 36.572 4.696 39.958 1.00 44.03 175 SER A C 1
ATOM 1449 O O . SER A 1 175 ? 37.508 4.273 39.283 1.00 44.03 175 SER A O 1
ATOM 1451 N N . ASN A 1 176 ? 35.422 5.104 39.423 1.00 38.50 176 ASN A N 1
ATOM 1452 C CA . ASN A 1 176 ? 35.296 6.324 38.619 1.00 38.50 176 ASN A CA 1
ATOM 1453 C C . ASN A 1 176 ? 33.813 6.582 38.314 1.00 38.50 176 ASN A C 1
ATOM 1455 O O . ASN A 1 176 ? 33.044 5.655 38.074 1.00 38.50 176 ASN A O 1
ATOM 1459 N N . ASN A 1 177 ? 33.430 7.859 38.369 1.00 49.56 177 ASN A N 1
ATOM 1460 C CA . ASN A 1 177 ? 32.195 8.363 37.775 1.00 49.56 177 ASN A CA 1
ATOM 1461 C C . ASN A 1 177 ? 32.101 7.870 36.327 1.00 49.56 177 ASN A C 1
ATOM 1463 O O . ASN A 1 177 ? 33.134 7.883 35.672 1.00 49.56 177 ASN A O 1
ATOM 1467 N N . ASP A 1 178 ? 30.916 7.458 35.862 1.00 44.31 178 ASP A N 1
ATOM 1468 C CA . ASP A 1 178 ? 30.374 7.848 34.553 1.00 44.31 178 ASP A CA 1
ATOM 1469 C C . ASP A 1 178 ? 28.952 7.285 34.329 1.00 44.31 178 ASP A C 1
ATOM 1471 O O . ASP A 1 178 ? 28.684 6.091 34.431 1.00 44.31 178 ASP A O 1
ATOM 1475 N N . GLU A 1 179 ? 28.059 8.228 34.023 1.00 44.91 179 GLU A N 1
ATOM 1476 C CA . GLU A 1 179 ? 26.855 8.118 33.191 1.00 44.91 179 GLU A CA 1
ATOM 1477 C C . GLU A 1 179 ? 25.664 7.255 33.654 1.00 44.91 179 GLU A C 1
ATOM 1479 O O . GLU A 1 179 ? 25.495 6.077 33.345 1.00 44.91 179 GLU A O 1
ATOM 1484 N N . ILE A 1 180 ? 24.705 7.954 34.271 1.00 48.53 180 ILE A N 1
ATOM 1485 C CA . ILE A 1 180 ? 23.280 7.603 34.240 1.00 48.53 180 ILE A CA 1
ATOM 1486 C C . ILE A 1 180 ? 22.856 7.480 32.763 1.00 48.53 180 ILE A C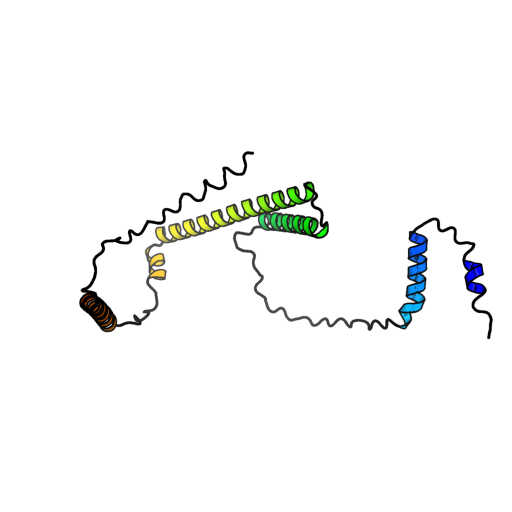 1
ATOM 1488 O O . ILE A 1 180 ? 22.949 8.478 32.043 1.00 48.53 180 ILE A O 1
ATOM 1492 N N . PRO A 1 181 ? 22.331 6.334 32.289 1.00 47.44 181 PRO A N 1
ATOM 1493 C CA . PRO A 1 181 ? 21.798 6.252 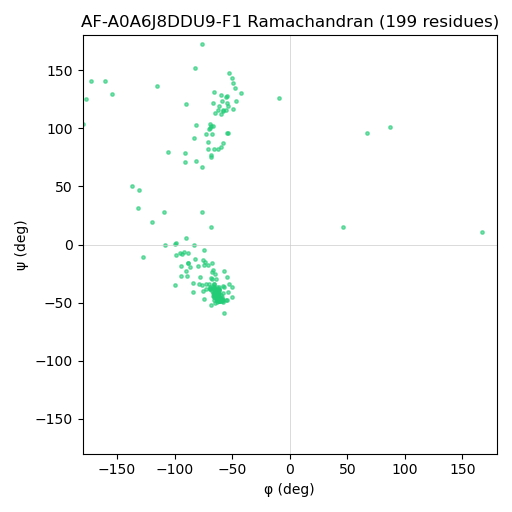30.940 1.00 47.44 181 PRO A CA 1
ATOM 1494 C C . PRO A 1 181 ? 20.501 7.064 30.880 1.00 47.44 181 PRO A C 1
ATOM 1496 O O . PRO A 1 181 ? 19.428 6.626 31.305 1.00 47.44 181 PRO A O 1
ATOM 1499 N N . VAL A 1 182 ? 20.609 8.284 30.359 1.00 48.12 182 VAL A N 1
ATOM 1500 C CA . VAL A 1 182 ? 19.463 9.075 29.927 1.00 48.12 182 VAL A CA 1
ATOM 1501 C C . VAL A 1 182 ? 18.835 8.331 28.755 1.00 48.12 182 VAL A C 1
ATOM 1503 O O . VAL A 1 182 ? 19.431 8.201 27.689 1.00 48.12 182 VAL A O 1
ATOM 1506 N N . TYR A 1 183 ? 17.618 7.826 28.944 1.00 45.81 183 TYR A N 1
ATOM 1507 C CA . TYR A 1 183 ? 16.820 7.336 27.828 1.00 45.81 183 TYR A CA 1
ATOM 1508 C C . TYR A 1 183 ? 16.451 8.525 26.938 1.00 45.81 183 TYR A C 1
ATOM 1510 O O . TYR A 1 183 ? 15.536 9.289 27.256 1.00 45.81 183 TYR A O 1
ATOM 1518 N N . GLU A 1 184 ? 17.147 8.677 25.811 1.00 51.44 184 GLU A N 1
ATOM 1519 C CA . GLU A 1 184 ? 16.682 9.532 24.726 1.00 51.44 184 GLU A CA 1
ATOM 1520 C C . GLU A 1 184 ? 15.304 9.035 24.273 1.00 51.44 184 GLU A C 1
ATOM 1522 O O . GLU A 1 184 ? 15.129 7.917 23.778 1.00 51.44 184 GLU A O 1
ATOM 1527 N N . LYS A 1 185 ? 14.291 9.884 24.459 1.00 49.03 185 LYS A N 1
ATOM 1528 C CA . LYS A 1 185 ? 13.018 9.753 23.757 1.00 49.03 185 LYS A CA 1
ATOM 1529 C C . LYS A 1 185 ? 13.319 9.692 22.260 1.00 49.03 185 LYS A C 1
ATOM 1531 O O . LYS A 1 185 ? 13.830 10.651 21.692 1.00 49.03 185 LYS A O 1
ATOM 1536 N N . LEU A 1 186 ? 12.951 8.586 21.620 1.00 47.88 186 LEU A N 1
ATOM 1537 C CA . LEU A 1 186 ? 12.896 8.467 20.166 1.00 47.88 186 LEU A CA 1
ATOM 1538 C C . LEU A 1 186 ? 11.809 9.406 19.612 1.00 47.88 186 LEU A C 1
ATOM 1540 O O . LEU A 1 186 ? 10.690 8.976 19.327 1.00 47.88 186 LEU A O 1
ATOM 1544 N N . ASP A 1 187 ? 12.133 10.689 19.444 1.00 42.84 187 ASP A N 1
ATOM 1545 C CA . ASP A 1 187 ? 11.343 11.601 18.618 1.00 42.84 187 ASP A CA 1
ATOM 1546 C C . ASP A 1 187 ? 11.567 11.247 17.143 1.00 42.84 187 ASP A C 1
ATOM 1548 O O . ASP A 1 187 ? 12.527 11.637 16.476 1.00 42.84 187 ASP A O 1
ATOM 1552 N N . CYS A 1 188 ? 10.650 10.436 16.624 1.00 47.31 188 CYS A N 1
ATOM 1553 C CA . CYS A 1 188 ? 10.634 9.944 15.255 1.00 47.31 188 CYS A CA 1
ATOM 1554 C C . CYS A 1 188 ? 10.161 11.045 14.285 1.00 47.31 188 CYS A C 1
ATOM 1556 O O . CYS A 1 188 ? 9.075 10.922 13.720 1.00 47.31 188 CYS A O 1
ATOM 1558 N N . VAL A 1 189 ? 10.918 12.133 14.095 1.00 47.44 189 VAL A N 1
ATOM 1559 C CA . VAL A 1 189 ? 10.508 13.211 13.161 1.00 47.44 189 VAL A CA 1
ATOM 1560 C C . VAL A 1 189 ? 11.569 13.594 12.113 1.00 47.44 189 VAL A C 1
ATOM 1562 O O . VAL A 1 189 ? 11.229 14.223 11.116 1.00 47.44 189 VAL A O 1
ATOM 1565 N N . SER A 1 190 ? 12.826 13.147 12.191 1.00 45.81 190 SER A N 1
ATOM 1566 C CA . SER A 1 190 ? 13.879 13.688 11.301 1.00 45.81 190 SER A CA 1
ATOM 1567 C C . SER A 1 190 ? 14.264 12.855 10.065 1.00 45.81 190 SER A C 1
ATOM 1569 O O . SER A 1 190 ? 15.075 13.311 9.257 1.00 45.81 190 SER A O 1
ATOM 1571 N N . LEU A 1 191 ? 13.665 11.684 9.805 1.00 42.56 191 LEU A N 1
ATOM 1572 C CA . LEU A 1 191 ? 14.067 10.870 8.637 1.00 42.56 191 LEU A CA 1
ATOM 1573 C C . LEU A 1 191 ? 13.588 11.407 7.271 1.00 42.56 191 LEU A C 1
ATOM 1575 O O . LEU A 1 191 ? 13.962 10.864 6.233 1.00 42.56 191 LEU A O 1
ATOM 1579 N N . ILE A 1 192 ? 12.789 12.478 7.249 1.00 49.12 192 ILE A N 1
ATOM 1580 C CA . ILE A 1 192 ? 12.220 13.038 6.011 1.00 49.12 192 ILE A CA 1
ATOM 1581 C C . ILE A 1 192 ? 13.166 14.047 5.330 1.00 49.12 192 ILE A C 1
ATOM 1583 O O . ILE A 1 192 ? 13.061 14.253 4.124 1.00 49.12 192 ILE A O 1
ATOM 1587 N N . GLN A 1 193 ? 14.150 14.621 6.031 1.00 42.34 193 GLN A N 1
ATOM 1588 C CA . GLN A 1 193 ? 14.994 15.675 5.442 1.00 42.34 193 GLN A CA 1
ATOM 1589 C C . GLN A 1 193 ? 16.255 15.175 4.720 1.00 42.34 193 GLN A C 1
ATOM 1591 O O . GLN A 1 193 ? 16.725 15.846 3.804 1.00 42.34 193 GLN A O 1
ATOM 1596 N N . LYS A 1 194 ? 16.778 13.978 5.029 1.00 42.69 194 LYS A N 1
ATOM 1597 C CA . LYS A 1 194 ? 18.007 13.480 4.371 1.00 42.69 194 LYS A CA 1
ATOM 1598 C C . LYS A 1 194 ? 17.816 13.010 2.923 1.00 42.69 194 LYS A C 1
ATOM 1600 O O . LYS A 1 194 ? 18.795 12.943 2.189 1.00 42.69 194 LYS A O 1
ATOM 1605 N N . TYR A 1 195 ? 16.587 12.740 2.480 1.00 43.84 195 TYR A N 1
ATOM 1606 C CA . TYR A 1 195 ? 16.328 12.291 1.104 1.00 43.84 195 TYR A CA 1
ATOM 1607 C C . TYR A 1 195 ? 15.986 13.415 0.115 1.00 43.84 195 TYR A C 1
ATOM 1609 O O . TYR A 1 195 ? 15.957 13.157 -1.085 1.00 43.84 195 TYR A O 1
ATOM 1617 N N . TYR A 1 196 ? 15.778 14.653 0.578 1.00 46.88 196 TYR A N 1
ATOM 1618 C CA . TYR A 1 196 ? 15.436 15.776 -0.307 1.00 46.88 196 TYR A CA 1
ATOM 1619 C C . TYR A 1 196 ? 16.648 16.531 -0.875 1.00 46.88 196 TYR A C 1
ATOM 1621 O O . TYR A 1 196 ? 16.500 17.235 -1.868 1.00 46.88 196 TYR A O 1
ATOM 1629 N N . VAL A 1 197 ? 17.850 16.360 -0.313 1.00 48.00 197 VAL A N 1
ATOM 1630 C CA . VAL A 1 197 ? 19.051 17.094 -0.769 1.00 48.00 197 VAL A CA 1
ATOM 1631 C C . VAL A 1 197 ? 19.799 16.373 -1.903 1.00 48.00 197 VAL A C 1
ATOM 1633 O O . VAL A 1 197 ? 20.566 16.994 -2.625 1.00 48.00 197 VAL A O 1
ATOM 1636 N N . LEU A 1 198 ? 19.533 15.085 -2.145 1.00 45.56 198 LEU A N 1
ATOM 1637 C CA . LEU A 1 198 ? 20.210 14.310 -3.200 1.00 45.56 198 LEU A CA 1
ATOM 1638 C C . LEU A 1 198 ? 19.512 14.342 -4.575 1.00 45.56 198 LEU A C 1
ATOM 1640 O O . LEU A 1 198 ? 19.948 13.643 -5.481 1.00 45.56 198 LEU A O 1
ATOM 1644 N N . TYR A 1 199 ? 18.444 15.129 -4.745 1.00 45.75 199 TYR A N 1
ATOM 1645 C CA . TYR A 1 199 ? 17.667 15.206 -5.997 1.00 45.75 199 TYR A CA 1
ATOM 1646 C C . TYR A 1 199 ? 17.631 16.607 -6.637 1.00 45.75 199 TYR A C 1
ATOM 1648 O O . TYR A 1 199 ? 16.757 16.884 -7.456 1.00 45.75 199 TYR A O 1
ATOM 1656 N N . LEU A 1 200 ? 18.569 17.491 -6.279 1.00 44.84 200 LEU A N 1
ATOM 1657 C CA . LEU A 1 200 ? 18.707 18.831 -6.872 1.00 44.84 200 LEU A CA 1
ATOM 1658 C C . LEU A 1 200 ? 20.150 19.152 -7.306 1.00 44.84 200 LEU A C 1
ATOM 1660 O O . LEU A 1 200 ? 20.651 20.240 -7.029 1.00 44.84 200 LEU A O 1
AT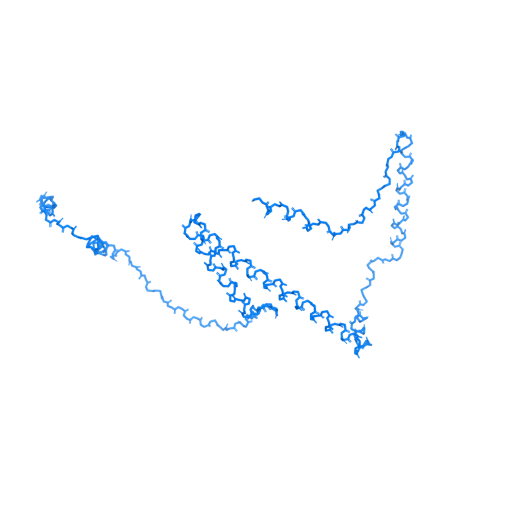OM 1664 N N . VAL A 1 201 ? 20.800 18.220 -8.010 1.00 42.53 201 VAL A N 1
ATOM 1665 C CA . VAL A 1 201 ? 21.951 18.509 -8.888 1.00 42.53 201 VAL A CA 1
ATOM 1666 C C . VAL A 1 201 ? 21.772 17.752 -10.195 1.00 42.53 201 VAL A C 1
ATOM 1668 O O . VAL A 1 201 ? 21.471 16.539 -10.115 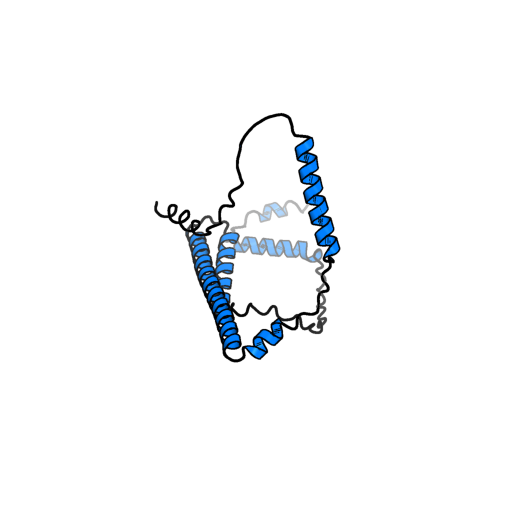1.00 42.53 201 VAL A O 1
#

Radius of gyration: 38.11 Å; Cα contacts (8 Å, |Δi|>4): 41; chains: 1; bounding box: 62×69×107 Å

Organism: Mytilus coruscus (NCBI:txid42192)

Nearest PDB structures (foldseek):
  7aqo-assembly1_J  TM=3.831E-01  e=3.074E+00  Saccharomyces cerevisiae S288C

Mean predicted aligned error: 22.07 Å

Sequence (201 aa):
MSNNIDNLNSLNENLNFESQDCLDKTVSEFLNGIVSPYLKVKPKVSTSRRKQDRIIPTIEDKPWFNDECKRRYKHYIRCLNVFNHSKCTCSTHHLNLVTAKGNYKLLEAKLKRNYKTQQENMLESLKRLNSKLFYRKFSSKRKVKPKATGKEFFDHFKRIASEINSEENSRNGNSNNDEIPVYEKLDCVSLIQKYYVLYLV

Foldseek 3Di:
DDDPPVVVVVVPPPDPPPDPVVVVVVVVVVCCVPCVVVPPPPPDPPPPPVPPDPPPPPPPDDPLCDPVLVVLVVQLVVLVCCCVVVVDPPPVSVVSNVVSVCVNVVSVVVSVVVVVVVVVVVLVVCCVPPVPVSVVVVVPDDCPPPPDDVVNVVVVVVVVVVVVVVVVVVPPDDDDDDDDPDPPDPPPDPPPPVPPVVPDD

Solvent-accessible surface area (backbone atoms only — not comparable to full-atom values): 12714 Å² total; per-residue (Å²): 144,82,83,79,65,74,65,60,67,72,63,68,83,76,74,84,77,90,47,72,69,59,53,54,50,53,52,50,54,53,47,46,69,68,45,50,84,74,58,78,74,71,81,79,76,80,79,81,68,80,69,75,78,70,82,64,75,68,87,67,66,56,97,56,58,44,71,69,52,52,52,34,46,53,50,24,54,50,34,47,50,51,37,65,70,63,74,51,86,46,63,67,48,52,50,51,28,51,52,33,44,50,60,28,50,54,50,50,51,51,32,50,51,52,47,52,53,51,52,51,52,51,52,52,48,46,43,68,78,39,40,71,65,47,50,49,67,68,69,66,61,75,85,73,72,72,92,64,52,75,62,59,54,50,54,51,52,52,50,52,55,51,52,54,60,54,52,58,74,73,56,85,72,78,90,73,91,81,79,84,85,74,79,77,77,84,75,90,72,69,83,71,63,76,71,64,72,80,76,77,125

pLDDT: mean 71.83, std 19.49, range [36.16, 97.38]